Protein AF-0000000071094185 (afdb_homodimer)

Solvent-accessible surface area (backbone atoms only — not comparable to full-atom values): 12741 Å² total; per-residue (Å²): 56,18,54,35,29,28,34,32,17,75,49,90,51,83,84,45,89,63,63,48,63,40,27,47,49,51,25,74,63,32,88,59,51,42,76,52,66,38,70,88,39,44,29,43,47,70,46,61,69,68,70,73,67,77,77,87,51,77,60,54,39,33,18,43,32,32,36,32,37,37,65,66,84,86,43,74,74,35,73,67,63,43,55,59,54,86,69,85,69,70,72,55,75,72,70,59,52,76,52,50,75,38,80,45,52,39,43,84,36,77,38,121,56,18,53,36,29,29,34,34,18,76,50,90,51,82,85,46,89,64,64,47,65,39,26,46,49,49,26,74,62,31,88,59,51,44,76,50,66,38,69,87,39,45,28,44,48,70,46,61,69,68,68,76,68,77,77,86,51,77,60,55,40,33,18,42,32,30,35,30,38,38,64,65,84,88,44,74,72,35,72,68,61,43,55,58,54,85,69,82,69,71,71,56,76,72,70,60,52,76,52,51,76,39,79,44,52,39,43,83,36,78,38,118

Organism: Strongylocentrotus purpuratus (NCBI:txid7668)

Secondary structure (DSSP, 8-state):
-EEEEEEEESSS-TT-SS-EEEEETTEESSTT-EEEEEGGGTEEEEE-------SS--SSEEEEEEEEE---TT-TTSGGG-----S-----TTTTTTPPEEEEEEEEEE--/-EEEEEEEESSS-TT-SS-EEEEETTEESSTT-EEEEEGGGTEEEEE-------SS---SEEEEEEEEE---TT-TTSGGG-----S-----TTTTTT--EEEEEEEEEE--

Radius of gyration: 18.07 Å; Cα contacts (8 Å, |Δi|>4): 486; chains: 2; bounding box: 27×54×44 Å

InterPro domains:
  IPR001507 Zona pellucida domain [PS51034] (1-87)
  IPR042235 Zona pellucida, ZP-C domain [G3DSA:2.60.40.4100] (1-112)
  IPR055355 ZP-C domain [PF00100] (2-81)

Structure (mmCIF, N/CA/C/O backbone):
data_AF-0000000071094185-model_v1
#
loop_
_entity.id
_entity.type
_entity.pdbx_description
1 polymer 'ZP domain-containing protein'
#
loop_
_atom_site.group_PDB
_atom_site.id
_atom_site.type_symbol
_atom_site.label_atom_id
_atom_site.label_alt_id
_atom_site.label_comp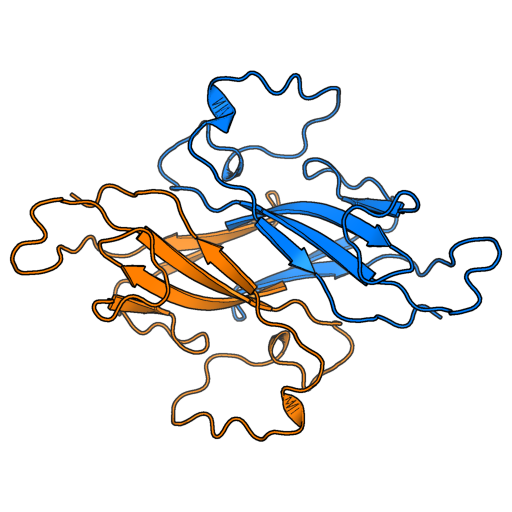_id
_atom_site.label_asym_id
_atom_site.label_entity_id
_atom_site.label_seq_id
_atom_site.pdbx_PDB_ins_code
_atom_site.Cartn_x
_atom_site.Cartn_y
_atom_site.Cartn_z
_atom_site.occupancy
_atom_site.B_iso_or_equiv
_atom_site.auth_seq_id
_atom_site.auth_comp_id
_atom_site.auth_asym_id
_atom_site.auth_atom_id
_atom_site.pdbx_PDB_model_num
ATOM 1 N N . MET A 1 1 ? 1.735 -2.488 -6.375 1 90.56 1 MET A N 1
ATOM 2 C CA . MET A 1 1 ? 0.888 -1.536 -5.66 1 90.56 1 MET A CA 1
ATOM 3 C C . MET A 1 1 ? 1.597 -0.196 -5.496 1 90.56 1 MET A C 1
ATOM 5 O O . MET A 1 1 ? 2.803 -0.153 -5.254 1 90.56 1 MET A O 1
ATOM 9 N N . SER A 1 2 ? 0.823 0.875 -5.664 1 91.69 2 SER A N 1
ATOM 10 C CA . SER A 1 2 ? 1.435 2.197 -5.578 1 91.69 2 SER A CA 1
ATOM 11 C C . SER A 1 2 ? 0.559 3.16 -4.785 1 91.69 2 SER A C 1
ATOM 13 O O . SER A 1 2 ? -0.67 3.084 -4.844 1 91.69 2 SER A O 1
ATOM 15 N N . ILE A 1 3 ? 1.256 3.988 -4.043 1 93.12 3 ILE A N 1
ATOM 16 C CA . ILE A 1 3 ? 0.57 5.082 -3.363 1 93.12 3 ILE A CA 1
ATOM 17 C C . ILE A 1 3 ? 0.381 6.25 -4.328 1 93.12 3 ILE A C 1
ATOM 19 O O . ILE A 1 3 ? 1.322 6.656 -5.012 1 93.12 3 ILE A O 1
ATOM 23 N N . ASP A 1 4 ? -0.821 6.738 -4.453 1 91.94 4 ASP A N 1
ATOM 24 C CA . ASP A 1 4 ? -1.11 7.809 -5.402 1 91.94 4 ASP A CA 1
ATOM 25 C C . ASP A 1 4 ? -1.188 9.164 -4.699 1 91.94 4 ASP A C 1
ATOM 27 O O . ASP A 1 4 ? -0.486 10.102 -5.074 1 91.94 4 ASP A O 1
ATOM 31 N N . SER A 1 5 ? -2.057 9.219 -3.738 1 93.75 5 SER A N 1
ATOM 32 C CA . SER A 1 5 ? -2.264 10.445 -2.973 1 93.75 5 SER A CA 1
ATOM 33 C C . SER A 1 5 ? -2.475 10.141 -1.493 1 93.75 5 SER A C 1
ATOM 35 O O . SER A 1 5 ? -3.08 9.125 -1.141 1 93.75 5 SER A O 1
ATOM 37 N N . CYS A 1 6 ? -2.008 10.977 -0.65 1 95.75 6 CYS A N 1
ATOM 38 C CA . CYS A 1 6 ? -2.211 10.891 0.792 1 95.75 6 CYS A CA 1
ATOM 39 C C . CYS A 1 6 ? -2.631 12.242 1.364 1 95.75 6 CYS A C 1
ATOM 41 O O . CYS A 1 6 ? -2.131 13.281 0.938 1 95.75 6 CYS A O 1
ATOM 43 N N . TRP A 1 7 ? -3.551 12.195 2.377 1 96.06 7 TRP A N 1
ATOM 44 C CA . TRP A 1 7 ? -4.016 13.43 3.008 1 96.06 7 TRP A CA 1
ATOM 45 C C . TRP A 1 7 ? -4.371 13.188 4.469 1 96.06 7 TRP A C 1
ATOM 47 O O . TRP A 1 7 ? -4.527 12.039 4.898 1 96.06 7 TRP A O 1
ATOM 57 N N . ALA A 1 8 ? -4.398 14.266 5.211 1 94 8 ALA A N 1
ATOM 58 C CA . ALA A 1 8 ? -4.711 14.219 6.637 1 94 8 ALA A CA 1
ATOM 59 C C . ALA A 1 8 ? -6.07 14.852 6.922 1 94 8 ALA A C 1
ATOM 61 O O . ALA A 1 8 ? -6.445 15.844 6.297 1 94 8 ALA A O 1
ATOM 62 N N . THR A 1 9 ? -6.793 14.273 7.82 1 93.31 9 THR A N 1
ATOM 63 C CA . THR A 1 9 ? -8.047 14.836 8.305 1 93.31 9 THR A CA 1
ATOM 64 C C . THR A 1 9 ? -8.086 14.852 9.828 1 93.31 9 THR A C 1
ATOM 66 O O . THR A 1 9 ? -7.414 14.047 10.477 1 93.31 9 THR A O 1
ATOM 69 N N . PRO A 1 10 ? -8.852 15.781 10.398 1 90.62 10 PRO A N 1
ATOM 70 C CA . PRO A 1 10 ? -8.961 15.812 11.859 1 90.62 10 PRO A CA 1
ATOM 71 C C . PRO A 1 10 ? -9.852 14.695 12.406 1 90.62 10 PRO A C 1
ATOM 73 O O . PRO A 1 10 ? -9.781 14.375 13.594 1 90.62 10 PRO A O 1
ATOM 76 N N . GLU A 1 11 ? -10.68 14.133 11.516 1 88.62 11 GLU A N 1
ATOM 77 C CA . GLU A 1 11 ? -11.57 13.047 11.914 1 88.62 11 GLU A CA 1
ATOM 78 C C . GLU A 1 11 ? -11.336 11.797 11.07 1 88.62 11 GLU A C 1
ATOM 80 O O . GLU A 1 11 ? -10.586 11.836 10.094 1 88.62 11 GLU A O 1
ATOM 85 N N . ALA A 1 12 ? -11.969 10.68 11.445 1 89.75 12 ALA A N 1
ATOM 86 C CA . ALA A 1 12 ? -11.711 9.375 10.852 1 89.75 12 ALA A CA 1
ATOM 87 C C . ALA A 1 12 ? -12.234 9.312 9.414 1 89.75 12 ALA A C 1
ATOM 89 O O . ALA A 1 12 ? -11.812 8.461 8.633 1 89.75 12 ALA A O 1
ATOM 90 N N . GLU A 1 13 ? -13.055 10.32 9.039 1 92.44 13 GLU A N 1
ATOM 91 C CA . GLU A 1 13 ? -13.656 10.305 7.707 1 92.44 13 GLU A CA 1
ATOM 92 C C . GLU A 1 13 ? -12.664 10.797 6.656 1 92.44 13 GLU A C 1
ATOM 94 O O . GLU A 1 13 ? -12.234 11.953 6.691 1 92.44 13 GLU A O 1
ATOM 99 N N . SER A 1 14 ? -12.375 9.938 5.688 1 93.25 14 SER A N 1
ATOM 100 C CA . SER A 1 14 ? -11.398 10.273 4.66 1 93.25 14 SER A CA 1
ATOM 101 C C . SER A 1 14 ? -11.945 11.328 3.701 1 93.25 14 SER A C 1
ATOM 103 O O . SER A 1 14 ? -11.172 12.008 3.023 1 93.25 14 SER A O 1
ATOM 105 N N . ASN A 1 15 ? -13.312 11.406 3.525 1 91.88 15 ASN A N 1
ATOM 106 C CA . ASN A 1 15 ? -13.914 12.367 2.6 1 91.88 15 ASN A CA 1
ATOM 107 C C . ASN A 1 15 ? -14.375 13.625 3.32 1 91.88 15 ASN A C 1
ATOM 109 O O . ASN A 1 15 ? -15.312 14.297 2.877 1 91.88 15 ASN A O 1
ATOM 113 N N . ALA A 1 16 ? -13.789 13.867 4.461 1 89.25 16 ALA A N 1
ATOM 114 C CA . ALA A 1 16 ? -14.117 15.07 5.223 1 89.25 16 ALA A CA 1
ATOM 115 C C . ALA A 1 16 ? -13.797 16.328 4.426 1 89.25 16 ALA A C 1
ATOM 117 O O . ALA A 1 16 ? -12.867 16.344 3.615 1 89.25 16 ALA A O 1
ATOM 118 N N . ALA A 1 17 ? -14.508 17.344 4.68 1 88.06 17 ALA A N 1
ATOM 119 C CA . ALA A 1 17 ? -14.32 18.609 3.98 1 88.06 17 ALA A CA 1
ATOM 120 C C . ALA A 1 17 ? -12.984 19.25 4.344 1 88.06 17 ALA A C 1
ATOM 122 O O . ALA A 1 17 ? -12.312 19.828 3.488 1 88.06 17 ALA A O 1
ATOM 123 N N . VAL A 1 18 ? -12.633 19.188 5.598 1 89.5 18 VAL A N 1
ATOM 124 C CA . VAL A 1 18 ? -11.359 19.719 6.066 1 89.5 18 VAL A CA 1
ATOM 125 C C . VAL A 1 18 ? -10.266 18.672 5.934 1 89.5 18 VAL A C 1
ATOM 127 O O . VAL A 1 18 ? -10.352 17.594 6.539 1 89.5 18 VAL A O 1
ATOM 130 N N . ARG A 1 19 ? -9.258 18.922 5.121 1 92.19 19 ARG A N 1
ATOM 131 C CA . ARG A 1 19 ? -8.141 18 4.957 1 92.19 19 ARG A CA 1
ATOM 132 C C . ARG A 1 19 ? -6.871 18.75 4.543 1 92.19 19 ARG A C 1
ATOM 134 O O . ARG A 1 19 ? -6.938 19.906 4.105 1 92.19 19 ARG A O 1
ATOM 141 N N . TYR A 1 20 ? -5.789 18.203 4.723 1 93.81 20 TYR A N 1
ATOM 142 C CA . TYR A 1 20 ? -4.469 18.703 4.348 1 93.81 20 TYR A CA 1
ATOM 143 C C . TYR A 1 20 ? -3.734 17.703 3.475 1 93.81 20 TYR A C 1
ATOM 145 O O . TYR A 1 20 ? -3.434 16.594 3.916 1 93.81 20 TYR A O 1
ATOM 153 N N . ASP A 1 21 ? -3.473 18.047 2.227 1 95.06 21 ASP A N 1
ATOM 154 C CA . ASP A 1 21 ? -2.83 17.141 1.28 1 95.06 21 ASP A CA 1
ATOM 155 C C . ASP A 1 21 ? -1.333 17.031 1.555 1 95.06 21 ASP A C 1
ATOM 157 O O . ASP A 1 21 ? -0.641 18.047 1.669 1 95.06 21 ASP A O 1
ATOM 161 N N . LEU A 1 22 ? -0.894 15.867 1.652 1 95.75 22 LEU A N 1
ATOM 162 C CA . LEU A 1 22 ? 0.527 15.594 1.838 1 95.75 22 LEU A CA 1
ATOM 163 C C . LEU A 1 22 ? 1.176 15.172 0.522 1 95.75 22 LEU A C 1
ATOM 165 O O . LEU A 1 22 ? 2.217 15.711 0.141 1 95.75 22 LEU A O 1
ATOM 169 N N . ILE A 1 23 ? 0.562 14.18 -0.142 1 94.75 23 ILE A N 1
ATOM 170 C CA . ILE A 1 23 ? 0.933 13.703 -1.47 1 94.75 23 ILE A CA 1
ATOM 171 C C . ILE A 1 23 ? -0.279 13.766 -2.398 1 94.75 23 ILE A C 1
ATOM 173 O O . ILE A 1 23 ? -1.373 13.336 -2.029 1 94.75 23 ILE A O 1
ATOM 177 N N . LYS A 1 24 ? -0.147 14.391 -3.527 1 93.5 24 LYS A N 1
ATOM 178 C CA . LYS A 1 24 ? -1.207 14.469 -4.527 1 93.5 24 LYS A CA 1
ATOM 179 C C . LYS A 1 24 ? -0.72 13.969 -5.887 1 93.5 24 LYS A C 1
ATOM 181 O O . LYS A 1 24 ? 0.243 14.508 -6.441 1 93.5 24 LYS A O 1
ATOM 186 N N . ASN A 1 25 ? -1.411 12.977 -6.406 1 90.06 25 ASN A N 1
ATOM 187 C CA . ASN A 1 25 ? -1.032 12.422 -7.703 1 90.06 25 ASN A CA 1
ATOM 188 C C . ASN A 1 25 ? 0.458 12.094 -7.758 1 90.06 25 ASN A C 1
ATOM 190 O O . ASN A 1 25 ? 1.137 12.438 -8.727 1 90.06 25 ASN A O 1
ATOM 194 N N . ARG A 1 26 ? 0.973 11.594 -6.656 1 90.38 26 ARG A N 1
ATOM 195 C CA . ARG A 1 26 ? 2.348 11.125 -6.512 1 90.38 26 ARG A CA 1
ATOM 196 C C . ARG A 1 26 ? 3.318 12.297 -6.422 1 90.38 26 ARG A C 1
ATOM 198 O O . ARG A 1 26 ? 4.535 12.102 -6.457 1 90.38 26 ARG A O 1
ATOM 205 N N . CYS A 1 27 ? 2.709 13.422 -6.316 1 91.56 27 CYS A N 1
ATOM 206 C CA . CYS A 1 27 ? 3.531 14.602 -6.094 1 91.56 27 CYS A CA 1
ATOM 207 C C . CYS A 1 27 ? 3.506 15.016 -4.629 1 91.56 27 CYS A C 1
ATOM 209 O O . CYS A 1 27 ? 2.455 14.977 -3.986 1 91.56 27 CYS A O 1
ATOM 211 N N . LYS A 1 28 ? 4.75 15.445 -4.129 1 93.62 28 LYS A N 1
ATOM 212 C CA . LYS A 1 28 ? 4.746 16.016 -2.783 1 93.62 28 LYS A CA 1
ATOM 213 C C . LYS A 1 28 ? 3.977 17.328 -2.746 1 93.62 28 LYS A C 1
ATOM 215 O O . LYS A 1 28 ? 4.402 18.328 -3.342 1 93.62 28 LYS A O 1
ATOM 220 N N . ASP A 1 29 ? 2.893 17.297 -2.193 1 94.19 29 ASP A N 1
ATOM 221 C CA . ASP A 1 29 ? 2.125 18.531 -2.051 1 94.19 29 ASP A CA 1
ATOM 222 C C . ASP A 1 29 ? 2.646 19.375 -0.887 1 94.19 29 ASP A C 1
ATOM 224 O O . ASP A 1 29 ? 2.631 20.594 -0.946 1 94.19 29 ASP A O 1
ATOM 228 N N . ASP A 1 30 ? 3.006 18.734 0.199 1 93.94 30 ASP A N 1
ATOM 229 C CA . ASP A 1 30 ? 3.705 19.359 1.323 1 93.94 30 ASP A CA 1
ATOM 230 C C . ASP A 1 30 ? 5.219 19.219 1.167 1 93.94 30 ASP A C 1
ATOM 232 O O . ASP A 1 30 ? 5.742 18.125 1.04 1 93.94 30 ASP A O 1
ATOM 236 N N . SER A 1 31 ? 5.98 20.297 1.269 1 94.38 31 SER A N 1
ATOM 237 C CA . SER A 1 31 ? 7.414 20.344 1.013 1 94.38 31 SER A CA 1
ATOM 238 C C . SER A 1 31 ? 8.195 19.609 2.096 1 94.38 31 SER A C 1
ATOM 240 O O . SER A 1 31 ? 9.367 19.281 1.915 1 94.38 31 SER A O 1
ATOM 242 N N . THR A 1 32 ? 7.633 19.312 3.17 1 95.38 32 THR A N 1
ATOM 243 C CA . THR A 1 32 ? 8.336 18.672 4.273 1 95.38 32 THR A CA 1
ATOM 244 C C . THR A 1 32 ? 8.289 17.156 4.129 1 95.38 32 THR A C 1
ATOM 246 O O . THR A 1 32 ? 8.969 16.438 4.863 1 95.38 32 THR A O 1
ATOM 249 N N . VAL A 1 33 ? 7.52 16.75 3.137 1 94.62 33 VAL A N 1
ATOM 250 C CA . VAL A 1 33 ? 7.367 15.305 2.957 1 94.62 33 VAL A CA 1
ATOM 251 C C . VAL A 1 33 ? 8.688 14.695 2.494 1 94.62 33 VAL A C 1
ATOM 253 O O . VAL A 1 33 ? 9.328 15.211 1.571 1 94.62 33 VAL A O 1
ATOM 256 N N . ARG A 1 34 ? 9.039 13.625 3.172 1 94.38 34 ARG A N 1
ATOM 257 C CA . ARG A 1 34 ? 10.18 12.797 2.783 1 94.38 34 ARG A CA 1
ATOM 258 C C . ARG A 1 34 ? 9.766 11.336 2.637 1 94.38 34 ARG A C 1
ATOM 260 O O . ARG A 1 34 ? 9.266 10.727 3.584 1 94.38 34 ARG A O 1
ATOM 267 N N . LEU A 1 35 ? 9.977 10.836 1.42 1 92.12 35 LEU A N 1
ATOM 268 C CA . LEU A 1 35 ? 9.555 9.477 1.106 1 92.12 35 LEU A CA 1
ATOM 269 C C . LEU A 1 35 ? 10.656 8.477 1.455 1 92.12 35 LEU A C 1
ATOM 271 O O . LEU A 1 35 ? 11.844 8.812 1.413 1 92.12 35 LEU A O 1
ATOM 275 N N . PHE A 1 36 ? 10.32 7.273 1.772 1 90.25 36 PHE A N 1
ATOM 276 C CA . PHE A 1 36 ? 11.273 6.188 1.982 1 90.25 36 PHE A CA 1
ATOM 277 C C . PHE A 1 36 ? 10.648 4.844 1.641 1 90.25 36 PHE A C 1
ATOM 279 O O . PHE A 1 36 ? 9.43 4.73 1.521 1 90.25 36 PHE A O 1
ATOM 286 N N . SER A 1 37 ? 11.445 3.902 1.333 1 87.94 37 SER A N 1
ATOM 287 C CA . SER A 1 37 ? 11.008 2.535 1.064 1 87.94 37 SER A CA 1
ATOM 288 C C . SER A 1 37 ? 11.922 1.52 1.742 1 87.94 37 SER A C 1
ATOM 290 O O . SER A 1 37 ? 13.094 1.803 1.995 1 87.94 37 SER A O 1
ATOM 292 N N . ASP A 1 38 ? 11.359 0.482 2.199 1 86.31 38 ASP A N 1
ATOM 293 C CA . ASP A 1 38 ? 12.062 -0.664 2.775 1 86.31 38 ASP A CA 1
ATOM 294 C C . ASP A 1 38 ? 11.562 -1.973 2.168 1 86.31 38 ASP A C 1
ATOM 296 O O . ASP A 1 38 ? 10.539 -2.51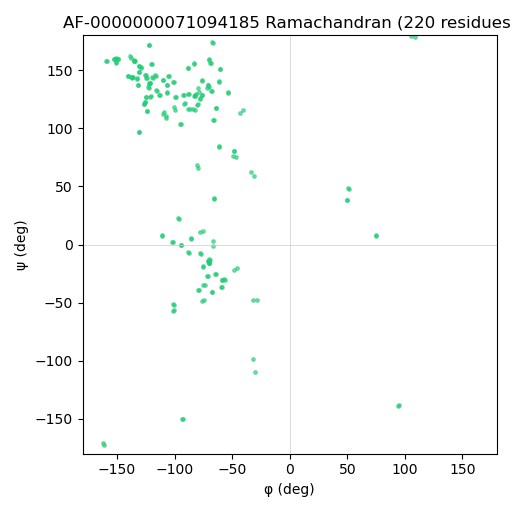 2.592 1 86.31 38 ASP A O 1
ATOM 300 N N . LEU A 1 39 ? 12.336 -2.475 1.132 1 78.38 39 LEU A N 1
ATOM 301 C CA . LEU A 1 39 ? 11.938 -3.68 0.414 1 78.38 39 LEU A CA 1
ATOM 302 C C . LEU A 1 39 ? 11.836 -4.871 1.363 1 78.38 39 LEU A C 1
ATOM 304 O O . LEU A 1 39 ? 10.961 -5.723 1.204 1 78.38 39 LEU A O 1
ATOM 308 N N . GLY A 1 40 ? 12.703 -4.945 2.326 1 76.94 40 GLY A N 1
ATOM 309 C CA . GLY A 1 40 ? 12.719 -6.055 3.262 1 76.94 40 GLY A CA 1
ATOM 310 C C . GLY A 1 40 ? 11.414 -6.215 4.02 1 76.94 40 GLY A C 1
ATOM 311 O O . GLY A 1 40 ? 10.984 -7.336 4.301 1 76.94 40 GLY A O 1
ATOM 312 N N . HIS A 1 41 ? 10.758 -5.141 4.238 1 79.25 41 HIS A N 1
ATOM 313 C CA . HIS A 1 41 ? 9.516 -5.168 5 1 79.25 41 HIS A CA 1
ATOM 314 C C . HIS A 1 41 ? 8.32 -4.859 4.109 1 79.25 41 HIS A C 1
ATOM 316 O O . HIS A 1 41 ? 7.199 -4.699 4.602 1 79.25 41 HIS A O 1
ATOM 322 N N . LEU A 1 42 ? 8.578 -4.777 2.84 1 85.5 42 LEU A N 1
ATOM 323 C CA . LEU A 1 42 ? 7.539 -4.441 1.872 1 85.5 42 LEU A CA 1
ATOM 324 C C . LEU A 1 42 ? 6.793 -3.178 2.293 1 85.5 42 LEU A C 1
ATOM 326 O O . LEU A 1 42 ? 5.562 -3.168 2.352 1 85.5 42 LEU A O 1
ATOM 330 N N . LYS A 1 43 ? 7.594 -2.182 2.645 1 88.31 43 LYS A N 1
ATOM 331 C CA . LYS A 1 43 ? 7.008 -0.977 3.225 1 88.31 43 LYS A CA 1
ATOM 332 C C . LYS A 1 43 ? 7.363 0.259 2.402 1 88.31 43 LYS A C 1
ATOM 334 O O . LYS A 1 43 ? 8.484 0.378 1.904 1 88.31 43 LYS A O 1
ATOM 339 N N . GLN A 1 44 ? 6.426 1.027 2.277 1 89.31 44 GLN A N 1
ATOM 340 C CA . GLN A 1 44 ? 6.605 2.396 1.808 1 89.31 44 GLN A CA 1
ATOM 341 C C . GLN A 1 44 ? 5.996 3.398 2.781 1 89.31 44 GLN A C 1
ATOM 343 O O . GLN A 1 44 ? 4.961 3.125 3.395 1 89.31 44 GLN A O 1
ATOM 348 N N . GLY A 1 45 ? 6.684 4.527 2.846 1 88.75 45 GLY A N 1
ATOM 349 C CA . GLY A 1 45 ? 6.164 5.52 3.771 1 88.75 45 GLY A CA 1
ATOM 350 C C . GLY A 1 45 ? 6.695 6.914 3.512 1 88.75 45 GLY A C 1
ATOM 351 O O . GLY A 1 45 ? 7.281 7.176 2.459 1 88.75 45 GLY A O 1
ATOM 352 N N . PHE A 1 46 ? 6.328 7.719 4.508 1 91.31 46 PHE A N 1
ATOM 353 C CA . PHE A 1 46 ? 6.758 9.109 4.406 1 91.31 46 PHE A CA 1
ATOM 354 C C . PHE A 1 46 ? 6.738 9.781 5.773 1 91.31 46 PHE A C 1
ATOM 356 O O . PHE A 1 46 ? 6.094 9.297 6.703 1 91.31 46 PHE A O 1
ATOM 363 N N . SER A 1 47 ? 7.469 10.781 5.855 1 91.75 47 SER A N 1
ATOM 364 C CA . SER A 1 47 ? 7.449 11.68 7.008 1 91.75 47 SER A CA 1
ATOM 365 C C . SER A 1 47 ? 7.078 13.094 6.594 1 91.75 47 SER A C 1
ATOM 367 O O . SER A 1 47 ? 7.137 13.438 5.41 1 91.75 47 SER A O 1
ATOM 369 N N . PHE A 1 48 ? 6.57 13.766 7.535 1 92.5 48 PHE A N 1
ATOM 370 C CA . PHE A 1 48 ? 6.23 15.164 7.305 1 92.5 48 PHE A CA 1
ATOM 371 C C . PHE A 1 48 ? 6.324 15.969 8.602 1 92.5 48 PHE A C 1
ATOM 373 O O . PHE A 1 48 ? 6.422 15.391 9.688 1 92.5 48 PHE A O 1
ATOM 380 N N . GLU A 1 49 ? 6.43 17.219 8.398 1 91.69 49 GLU A N 1
ATOM 381 C CA . GLU A 1 49 ? 6.438 18.078 9.586 1 91.69 49 GLU A CA 1
ATOM 382 C C . GLU A 1 49 ? 5.059 18.125 10.242 1 91.69 49 GLU A C 1
ATOM 384 O O . GLU A 1 49 ? 4.043 18.203 9.547 1 91.69 49 GLU A O 1
ATOM 389 N N . ALA A 1 50 ? 5.16 18.047 11.531 1 86.56 50 ALA A N 1
ATOM 390 C CA . ALA A 1 50 ? 3.906 18.078 12.289 1 86.56 50 ALA A CA 1
ATOM 391 C C . ALA A 1 50 ? 3.16 19.391 12.055 1 86.56 50 ALA A C 1
ATOM 393 O O . ALA A 1 50 ? 3.779 20.438 11.906 1 86.56 50 ALA A O 1
ATOM 394 N N . PHE A 1 51 ? 1.865 19.219 11.961 1 82.75 51 PHE A N 1
ATOM 395 C CA . PHE A 1 51 ? 1.017 20.406 11.82 1 82.75 51 PHE A CA 1
ATOM 396 C C . PHE A 1 51 ? -0.244 20.266 12.664 1 82.75 51 PHE A C 1
ATOM 398 O O . PHE A 1 51 ? -0.529 19.188 13.195 1 82.75 51 PHE A O 1
ATOM 405 N N . THR A 1 52 ? -0.899 21.375 12.922 1 81.75 52 THR A N 1
ATOM 406 C CA . THR A 1 52 ? -2.178 21.375 13.617 1 81.75 52 THR A CA 1
ATOM 407 C C . THR A 1 52 ? -3.252 22.062 12.781 1 81.75 52 THR A C 1
ATOM 409 O O . THR A 1 52 ? -2.965 23.031 12.07 1 81.75 52 THR A O 1
ATOM 412 N N . PHE A 1 53 ? -4.422 21.375 12.766 1 85.06 53 PHE A N 1
ATOM 413 C CA . PHE A 1 53 ? -5.539 22.031 12.102 1 85.06 53 PHE A CA 1
ATOM 414 C C . PHE A 1 53 ? -6.043 23.203 12.93 1 85.06 53 PHE A C 1
ATOM 416 O O . PHE A 1 53 ? -6.152 23.109 14.156 1 85.06 53 PHE A O 1
ATOM 423 N N . PRO A 1 54 ? -6.227 24.203 12.18 1 77.81 54 PRO A N 1
ATOM 424 C CA . PRO A 1 54 ? -6.715 25.375 12.922 1 77.81 54 PRO A CA 1
ATOM 425 C C . PRO A 1 54 ? -8.148 25.203 13.414 1 77.81 54 PRO A C 1
ATOM 427 O O . PRO A 1 54 ? -8.891 24.375 12.891 1 77.81 54 PRO A O 1
ATOM 430 N N . GLY A 1 55 ? -8.469 26.047 14.484 1 72.62 55 GLY A N 1
ATOM 431 C CA . GLY A 1 55 ? -9.844 26.125 14.953 1 72.62 55 GLY A CA 1
ATOM 432 C C . GLY A 1 55 ? -10.133 25.203 16.125 1 72.62 55 GLY A C 1
ATOM 433 O O . GLY A 1 55 ? -9.289 25.047 17.016 1 72.62 55 GLY A O 1
ATOM 434 N N . ASP A 1 56 ? -11.352 24.625 15.922 1 65.5 56 ASP A N 1
ATOM 435 C CA . ASP A 1 56 ? -11.898 23.906 17.078 1 65.5 56 ASP A CA 1
ATOM 436 C C . ASP A 1 56 ? -11.383 22.469 17.125 1 65.5 56 ASP A C 1
ATOM 438 O O . ASP A 1 56 ? -11.938 21.625 17.828 1 65.5 56 ASP A O 1
ATOM 442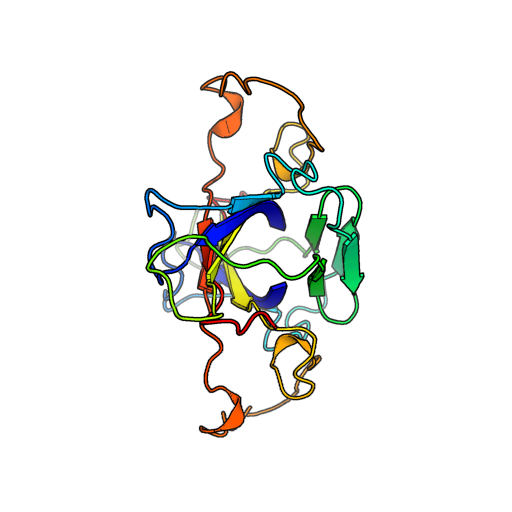 N N . TYR A 1 57 ? -10.477 22.281 16.156 1 67.5 57 TYR A N 1
ATOM 443 C CA . TYR A 1 57 ? -9.992 20.906 16.266 1 67.5 57 TYR A CA 1
ATOM 444 C C . TYR A 1 57 ? -8.945 20.797 17.359 1 67.5 57 TYR A C 1
ATOM 446 O O . TYR A 1 57 ? -7.859 21.359 17.25 1 67.5 57 TYR A O 1
ATOM 454 N N . GLY A 1 58 ? -9.32 20.953 18.578 1 59.19 58 GLY A N 1
ATOM 455 C CA . GLY A 1 58 ? -8.516 20.969 19.781 1 59.19 58 GLY A CA 1
ATOM 456 C C . GLY A 1 58 ? -7.539 19.812 19.875 1 59.19 58 GLY A C 1
ATOM 457 O O . GLY A 1 58 ? -6.625 19.828 20.703 1 59.19 58 GLY A O 1
ATOM 458 N N . GLN A 1 59 ? -7.883 18.781 19.141 1 61.75 59 GLN A N 1
ATOM 459 C CA . GLN A 1 59 ? -7.039 17.609 19.391 1 61.75 59 GLN A CA 1
ATOM 460 C C . GLN A 1 59 ? -5.844 17.594 18.438 1 61.75 59 GLN A C 1
ATOM 462 O O . GLN A 1 59 ? -5.984 17.859 17.25 1 61.75 59 GLN A O 1
ATOM 467 N N . LYS A 1 60 ? -4.727 17.594 19 1 78 60 LYS A N 1
ATOM 468 C CA . LYS A 1 60 ? -3.439 17.453 18.328 1 78 60 LYS A CA 1
ATOM 469 C C . LYS A 1 60 ? -3.295 16.078 17.703 1 78 60 LYS A C 1
ATOM 471 O O . LYS A 1 60 ? -2.336 15.352 17.984 1 78 60 LYS A O 1
ATOM 476 N N . SER A 1 61 ? -4.445 15.57 17.078 1 85.94 61 SER A N 1
ATOM 477 C CA . SER A 1 61 ? -4.355 14.281 16.391 1 85.94 61 SER A CA 1
ATOM 478 C C . SER A 1 61 ? -4.945 14.352 14.992 1 85.94 61 SER A C 1
ATOM 480 O O . SER A 1 61 ? -5.809 15.188 14.719 1 85.94 61 SER A O 1
ATOM 482 N N . VAL A 1 62 ? -4.449 13.617 14.117 1 89.5 62 VAL A N 1
ATOM 483 C CA . VAL A 1 62 ? -4.914 13.594 12.734 1 89.5 62 VAL A CA 1
ATOM 484 C C . VAL A 1 62 ? -5.051 12.148 12.258 1 89.5 62 VAL A C 1
ATOM 486 O O . VAL A 1 62 ? -4.527 11.227 12.898 1 89.5 62 VAL A O 1
ATOM 489 N N . TYR A 1 63 ? -5.844 12.016 11.273 1 90.81 63 TYR A N 1
ATOM 490 C CA . TYR A 1 63 ? -5.906 10.773 10.508 1 90.81 63 TYR A CA 1
ATOM 491 C C . TYR A 1 63 ? -5.254 10.938 9.141 1 90.81 63 TYR A C 1
ATOM 493 O O . TYR A 1 63 ? -5.453 11.953 8.469 1 90.81 63 TYR A O 1
ATOM 501 N N . ILE A 1 64 ? -4.492 9.906 8.789 1 93.5 64 ILE A N 1
ATOM 502 C CA . ILE A 1 64 ? -3.869 9.93 7.469 1 93.5 64 ILE A CA 1
ATOM 503 C C . ILE A 1 64 ? -4.578 8.938 6.551 1 93.5 64 ILE A C 1
ATOM 505 O O . ILE A 1 64 ? -4.891 7.816 6.965 1 93.5 64 ILE A O 1
ATOM 509 N N . HIS A 1 65 ? -4.938 9.312 5.402 1 95.06 65 HIS A N 1
ATOM 510 C CA . HIS A 1 65 ? -5.559 8.492 4.371 1 95.06 65 HIS A CA 1
ATOM 511 C C . HIS A 1 65 ? -4.727 8.492 3.092 1 95.06 65 HIS A C 1
ATOM 513 O O . HIS A 1 65 ? -4.195 9.523 2.691 1 95.06 65 HIS A O 1
ATOM 519 N N . CYS A 1 66 ? -4.621 7.316 2.48 1 95.69 66 CYS A N 1
ATOM 520 C CA . CYS A 1 66 ? -3.914 7.227 1.209 1 95.69 66 CYS A CA 1
ATOM 521 C C . CYS A 1 66 ? -4.73 6.445 0.185 1 95.69 66 CYS A C 1
ATOM 523 O O . CYS A 1 66 ? -5.367 5.449 0.523 1 95.69 66 CYS A O 1
ATOM 525 N N . SER A 1 67 ? -4.742 6.949 -0.983 1 94.75 67 SER A N 1
ATOM 526 C CA . SER A 1 67 ? -5.277 6.219 -2.127 1 94.75 67 SER A CA 1
ATOM 527 C C . SER A 1 67 ? -4.203 5.352 -2.779 1 94.75 67 SER A C 1
ATOM 529 O O . SER A 1 67 ? -3.113 5.84 -3.092 1 94.75 67 SER A O 1
ATOM 531 N N . VAL A 1 68 ? -4.543 4.098 -2.969 1 93.81 68 VAL A N 1
ATOM 532 C CA . VAL A 1 68 ? -3.545 3.178 -3.5 1 93.81 68 VAL A CA 1
ATOM 533 C C . VAL A 1 68 ? -4.121 2.42 -4.695 1 93.81 68 VAL A C 1
ATOM 535 O O . VAL A 1 68 ? -5.34 2.254 -4.801 1 93.81 68 VAL A O 1
ATOM 538 N N . TYR A 1 69 ? -3.178 2.055 -5.559 1 90.44 69 TYR A N 1
ATOM 539 C CA . TYR A 1 69 ? -3.523 1.297 -6.754 1 90.44 69 TYR A CA 1
ATOM 540 C C . TYR A 1 69 ? -2.725 0.001 -6.828 1 90.44 69 TYR A C 1
ATOM 542 O O . TYR A 1 69 ? -1.57 -0.05 -6.395 1 90.44 69 TYR A O 1
ATOM 550 N N . MET A 1 70 ? -3.41 -0.978 -7.316 1 90.38 70 MET A N 1
ATOM 551 C CA . MET A 1 70 ? -2.711 -2.193 -7.719 1 90.38 70 MET A CA 1
ATOM 552 C C . MET A 1 70 ? -2.818 -2.408 -9.227 1 90.38 70 MET A C 1
ATOM 554 O O . MET A 1 70 ? -3.893 -2.246 -9.805 1 90.38 70 MET A O 1
ATOM 558 N N . CYS A 1 71 ? -1.683 -2.691 -9.812 1 87.88 71 CYS A N 1
ATOM 559 C CA . CYS A 1 71 ? -1.644 -2.807 -11.266 1 87.88 71 CYS A CA 1
ATOM 560 C C . CYS A 1 71 ? -0.854 -4.039 -11.688 1 87.88 71 CYS A C 1
ATOM 562 O O . CYS A 1 71 ? -0.061 -4.574 -10.914 1 87.88 71 CYS A O 1
ATOM 564 N N . VAL A 1 72 ? -1.194 -4.414 -12.906 1 84.69 72 VAL A N 1
ATOM 565 C CA . VAL A 1 72 ? -0.336 -5.406 -13.547 1 84.69 72 VAL A CA 1
ATOM 566 C C . VAL A 1 72 ? 0.892 -4.719 -14.141 1 84.69 72 VAL A C 1
ATOM 568 O O . VAL A 1 72 ? 0.765 -3.76 -14.906 1 84.69 72 VAL A O 1
ATOM 571 N N . ALA A 1 73 ? 2.018 -5.203 -13.844 1 81.94 73 ALA A N 1
ATOM 572 C CA . ALA A 1 73 ? 3.279 -4.551 -14.188 1 81.94 73 ALA A CA 1
ATOM 573 C C . ALA A 1 73 ? 3.463 -4.492 -15.703 1 81.94 73 ALA A C 1
ATOM 575 O O . ALA A 1 73 ? 4.188 -3.633 -16.219 1 81.94 73 ALA A O 1
ATOM 576 N N . SER A 1 74 ? 2.873 -5.352 -16.422 1 80.19 74 SER A N 1
ATOM 577 C CA . SER A 1 74 ? 3.092 -5.438 -17.859 1 80.19 74 SER A CA 1
ATOM 578 C C . SER A 1 74 ? 2.33 -4.344 -18.594 1 80.19 74 SER A C 1
ATOM 580 O O . SER A 1 74 ? 2.553 -4.125 -19.797 1 80.19 74 SER A O 1
ATOM 582 N N . ASN A 1 75 ? 1.506 -3.607 -17.953 1 82.69 75 ASN A N 1
ATOM 583 C CA . ASN A 1 75 ? 0.761 -2.518 -18.578 1 82.69 75 ASN A CA 1
ATOM 584 C C . ASN A 1 75 ? 1.471 -1.179 -18.406 1 82.69 75 ASN A C 1
ATOM 586 O O . ASN A 1 75 ? 1.399 -0.574 -17.328 1 82.69 75 ASN A O 1
ATOM 590 N N . PRO A 1 76 ? 2.133 -0.641 -19.422 1 82.44 76 PRO A N 1
ATOM 591 C CA . PRO A 1 76 ? 2.914 0.59 -19.281 1 82.44 76 PRO A CA 1
ATOM 592 C C . PRO A 1 76 ? 2.039 1.825 -19.078 1 82.44 76 PRO A C 1
ATOM 594 O O . PRO A 1 76 ? 2.533 2.877 -18.672 1 82.44 76 PRO A O 1
ATOM 597 N N . GLU A 1 77 ? 0.818 1.686 -19.359 1 81.75 77 GLU A N 1
ATOM 598 C CA . GLU A 1 77 ? -0.074 2.838 -19.266 1 81.75 77 GLU A CA 1
ATOM 599 C C . GLU A 1 77 ? -0.778 2.887 -17.922 1 81.75 77 GLU A C 1
ATOM 601 O O . GLU A 1 77 ? -1.568 3.795 -17.656 1 81.75 77 GLU A O 1
ATOM 606 N N . SER A 1 78 ? -0.47 1.939 -17.156 1 83.5 78 SER A N 1
ATOM 607 C CA . SER A 1 78 ? -1.162 1.881 -15.875 1 83.5 78 SER A CA 1
ATOM 608 C C . SER A 1 78 ? -0.74 3.031 -14.969 1 83.5 78 SER A C 1
ATOM 610 O O . SER A 1 78 ? 0.326 3.619 -15.156 1 83.5 78 SER A O 1
ATOM 612 N N . ARG A 1 79 ? -1.568 3.389 -14.039 1 85.38 79 ARG A N 1
ATOM 613 C CA . ARG A 1 79 ? -1.263 4.43 -13.062 1 85.38 79 ARG A CA 1
ATOM 614 C C . ARG A 1 79 ? 0.016 4.102 -12.297 1 85.38 79 ARG A C 1
ATOM 616 O O . ARG A 1 79 ? 0.779 5.004 -11.938 1 85.38 79 ARG A O 1
ATOM 623 N N . CYS A 1 80 ? 0.301 2.85 -12.125 1 87.44 80 CYS A N 1
ATOM 624 C CA . CYS A 1 80 ? 1.463 2.414 -11.352 1 87.44 80 CYS A CA 1
ATOM 625 C C . CYS A 1 80 ? 2.756 2.713 -12.102 1 87.44 80 CYS A C 1
ATOM 627 O O . CYS A 1 80 ? 3.84 2.666 -11.523 1 87.44 80 CYS A O 1
ATOM 629 N N . GLN A 1 81 ? 2.566 3.014 -13.359 1 85.31 81 GLN A N 1
ATOM 630 C CA . GLN A 1 81 ? 3.75 3.277 -14.172 1 85.31 81 GLN A CA 1
ATOM 631 C C . GLN A 1 81 ? 3.953 4.777 -14.375 1 85.31 81 GLN A C 1
ATOM 633 O O . GLN A 1 81 ? 4.879 5.191 -15.078 1 85.31 81 GLN A O 1
ATOM 638 N N . GLN A 1 82 ? 3.111 5.516 -13.789 1 83.38 82 GLN A N 1
ATOM 639 C CA . GLN A 1 82 ? 3.199 6.965 -13.906 1 83.38 82 GLN A CA 1
ATOM 640 C C . GLN A 1 82 ? 3.752 7.59 -12.633 1 83.38 82 GLN A C 1
ATOM 642 O O . GLN A 1 82 ? 3.535 7.07 -11.531 1 83.38 82 GLN A O 1
ATOM 647 N N . GLY A 1 83 ? 4.516 8.656 -12.773 1 83.25 83 GLY A N 1
ATOM 648 C CA . GLY A 1 83 ? 5.008 9.398 -11.625 1 83.25 83 GLY A CA 1
ATOM 649 C C . GLY A 1 83 ? 4.117 10.57 -11.25 1 83.25 83 GLY A C 1
ATOM 650 O O . GLY A 1 83 ? 2.891 10.477 -11.32 1 83.25 83 GLY A O 1
ATOM 651 N N . CYS A 1 84 ? 4.852 11.508 -10.719 1 86.38 84 CYS A N 1
ATOM 652 C CA . CYS A 1 84 ? 4.176 12.742 -10.328 1 86.38 84 CYS A CA 1
ATOM 653 C C . CYS A 1 84 ? 3.596 13.453 -11.539 1 86.38 84 CYS A C 1
ATOM 655 O O . CYS A 1 84 ? 4.297 13.68 -12.531 1 86.38 84 CYS A O 1
ATOM 657 N N . ILE A 1 85 ? 2.332 13.594 -11.57 1 80.75 85 ILE A N 1
ATOM 658 C CA . ILE A 1 85 ? 1.653 14.32 -12.633 1 80.75 85 ILE A CA 1
ATOM 659 C C . ILE A 1 85 ? 1.138 15.656 -12.102 1 80.75 85 ILE A C 1
ATOM 661 O O . ILE A 1 85 ? 0.287 15.688 -11.203 1 80.75 85 ILE A O 1
ATOM 665 N N . HIS A 1 86 ? 1.881 16.641 -12.633 1 76.81 86 HIS A N 1
ATOM 666 C CA . HIS A 1 86 ? 1.472 17.984 -12.242 1 76.81 86 HIS A CA 1
ATOM 667 C C . HIS A 1 86 ? 0.253 18.453 -13.039 1 76.81 86 HIS A C 1
ATOM 669 O O . HIS A 1 86 ? 0.128 18.141 -14.227 1 76.81 86 HIS A O 1
ATOM 675 N N . GLY A 1 87 ? -0.724 18.953 -12.484 1 63 87 GLY A N 1
ATOM 676 C CA . GLY A 1 87 ? -1.818 19.594 -13.195 1 63 87 GLY A CA 1
ATOM 677 C C . GLY A 1 87 ? -3.102 18.797 -13.172 1 63 87 GLY A C 1
ATOM 678 O O . GLY A 1 87 ? -3.195 17.797 -12.461 1 63 87 GLY A O 1
ATOM 679 N N . ILE A 1 88 ? -4.191 19.422 -13.836 1 54.78 88 ILE A N 1
ATOM 680 C CA . ILE A 1 88 ? -5.527 18.844 -13.867 1 54.78 88 ILE A CA 1
ATOM 681 C C . ILE A 1 88 ? -5.492 17.5 -14.57 1 54.78 88 ILE A C 1
ATOM 683 O O . ILE A 1 88 ? -5.121 17.406 -15.742 1 54.78 88 ILE A O 1
ATOM 687 N N . VAL A 1 89 ? -5.184 16.594 -13.836 1 52.72 89 VAL A N 1
ATOM 688 C CA . VAL A 1 89 ? -5.285 15.266 -14.445 1 52.72 89 VAL A CA 1
ATOM 689 C C . VAL A 1 89 ? -6.641 15.109 -15.125 1 52.72 89 VAL A C 1
ATOM 691 O O . VAL A 1 89 ? -7.68 15.086 -14.461 1 52.72 89 VAL A O 1
ATOM 694 N N . ARG A 1 90 ? -6.816 15.711 -16.266 1 44.62 90 ARG A N 1
ATOM 695 C CA . ARG A 1 90 ? -8.047 15.344 -16.969 1 44.62 90 ARG A CA 1
ATOM 696 C C . ARG A 1 90 ? -8.211 13.828 -17.016 1 44.62 90 ARG A C 1
ATOM 698 O O . ARG A 1 90 ? -7.332 13.117 -17.5 1 44.62 90 ARG A O 1
ATOM 705 N N . ARG A 1 91 ? -8.695 13.32 -15.891 1 45.66 91 ARG A N 1
ATOM 706 C CA . ARG A 1 91 ? -8.992 11.891 -15.82 1 45.66 91 ARG A CA 1
ATOM 707 C C . ARG A 1 91 ? -9.422 11.359 -17.188 1 45.66 91 ARG A C 1
ATOM 709 O O . ARG A 1 91 ? -10.516 11.672 -17.656 1 45.66 91 ARG A O 1
ATOM 716 N N . SER A 1 92 ? -8.625 11.492 -18.094 1 40.88 92 SER A N 1
ATOM 717 C CA . SER A 1 92 ? -9.148 10.859 -19.297 1 40.88 92 SER A CA 1
ATOM 718 C C . SER A 1 92 ? -9.766 9.5 -18.984 1 40.88 92 SER A C 1
ATOM 720 O O . SER A 1 92 ? -9.219 8.734 -18.188 1 40.88 92 SER A O 1
ATOM 722 N N . SER A 1 93 ? -11.039 9.336 -19.125 1 42.19 93 SER A N 1
ATOM 723 C CA . SER A 1 93 ? -11.953 8.211 -18.984 1 42.19 93 SER A CA 1
ATOM 724 C C . SER A 1 93 ? -11.25 6.887 -19.266 1 42.19 93 SER A C 1
ATOM 726 O O . SER A 1 93 ? -11.609 5.852 -18.703 1 42.19 93 SER A O 1
ATOM 728 N N . ARG A 1 94 ? -10.562 6.781 -20.266 1 43.94 94 ARG A N 1
ATOM 729 C CA . ARG A 1 94 ? -10.203 5.508 -20.891 1 43.94 94 ARG A CA 1
ATOM 730 C C . ARG A 1 94 ? -9.109 4.805 -20.094 1 43.94 94 ARG A C 1
ATOM 732 O O . ARG A 1 94 ? -9.039 3.572 -20.078 1 43.94 94 ARG A O 1
ATOM 739 N N . THR A 1 95 ? -8.047 5.566 -19.75 1 44.88 95 THR A N 1
ATOM 740 C CA . THR A 1 95 ? -6.828 4.914 -19.281 1 44.88 95 THR A CA 1
ATOM 741 C C . THR A 1 95 ? -7.004 4.414 -17.844 1 44.88 95 THR A C 1
ATOM 743 O O . THR A 1 95 ? -6.332 3.473 -17.422 1 44.88 95 THR A O 1
ATOM 746 N N . LEU A 1 96 ? -7.801 5.25 -17.047 1 46.38 96 LEU A N 1
ATOM 747 C CA . LEU A 1 96 ? -8.016 4.805 -15.672 1 46.38 96 LEU A CA 1
ATOM 748 C C . LEU A 1 96 ? -8.852 3.533 -15.641 1 46.38 96 LEU A C 1
ATOM 750 O O . LEU A 1 96 ? -9.477 3.225 -14.617 1 46.38 96 LEU A O 1
ATOM 754 N N . SER A 1 97 ? -9.195 3.135 -16.688 1 47.41 97 SER A N 1
ATOM 755 C CA . SER A 1 97 ? -10.195 2.07 -16.625 1 47.41 97 SER A CA 1
ATOM 756 C C . SER A 1 97 ? -10.016 1.202 -15.391 1 47.41 97 SER A C 1
ATOM 758 O O . SER A 1 97 ? -10.953 1.025 -14.609 1 47.41 97 SER A O 1
ATOM 760 N N . ASN A 1 98 ? -9.305 -0.055 -15.617 1 54.72 98 ASN A N 1
ATOM 761 C CA . ASN A 1 98 ? -9.539 -1.268 -14.836 1 54.72 98 ASN A CA 1
ATOM 762 C C . ASN A 1 98 ? -8.844 -1.2 -13.477 1 54.72 98 ASN A C 1
ATOM 764 O O . ASN A 1 98 ? -8.578 -2.232 -12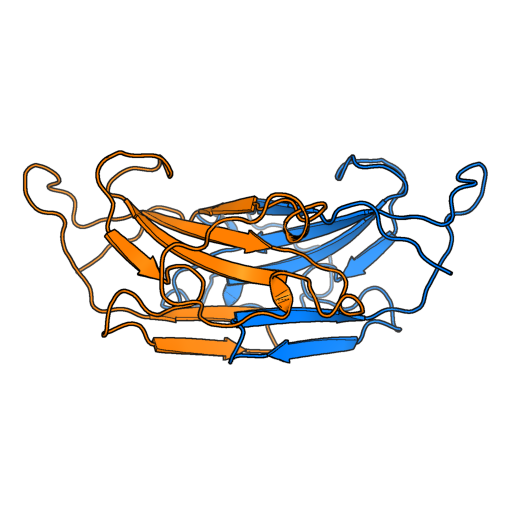.859 1 54.72 98 ASN A O 1
ATOM 768 N N . VAL A 1 99 ? -8.359 0.091 -13.211 1 62.88 99 VAL A N 1
ATOM 769 C CA . VAL A 1 99 ? -7.656 0.03 -11.938 1 62.88 99 VAL A CA 1
ATOM 770 C C . VAL A 1 99 ? -8.547 0.584 -10.82 1 62.88 99 VAL A C 1
ATOM 772 O O . VAL A 1 99 ? -9.148 1.65 -10.977 1 62.88 99 VAL A O 1
ATOM 775 N N . ILE A 1 100 ? -8.867 -0.163 -9.906 1 78.19 100 ILE A N 1
ATOM 776 C CA . ILE A 1 100 ? -9.656 0.192 -8.734 1 78.19 100 ILE A CA 1
ATOM 777 C C . ILE A 1 100 ? -8.742 0.803 -7.668 1 78.19 100 ILE A C 1
ATOM 779 O O . ILE A 1 100 ? -7.758 0.184 -7.258 1 78.19 100 ILE A O 1
ATOM 783 N N . ALA A 1 101 ? -9.047 2.141 -7.379 1 87.62 101 ALA A N 1
ATOM 784 C CA . ALA A 1 101 ? -8.352 2.766 -6.258 1 87.62 101 ALA A CA 1
ATOM 785 C C . ALA A 1 101 ? -8.93 2.307 -4.926 1 87.62 101 ALA A C 1
ATOM 787 O O . ALA A 1 101 ? -10.141 2.127 -4.793 1 87.62 101 ALA A O 1
ATOM 788 N N . HIS A 1 102 ? -8.102 2.111 -3.996 1 93.88 102 HIS A N 1
ATOM 789 C CA . HIS A 1 102 ? -8.508 1.785 -2.633 1 93.88 102 HIS A CA 1
ATOM 790 C C . HIS A 1 102 ? -8.008 2.832 -1.644 1 93.88 102 HIS A C 1
ATOM 792 O O . HIS A 1 102 ? -6.926 3.402 -1.83 1 93.88 102 HIS A O 1
ATOM 798 N N . THR A 1 103 ? -8.797 3.131 -0.615 1 94.75 103 THR A N 1
ATOM 799 C CA . THR A 1 103 ? -8.367 4.047 0.434 1 94.75 103 THR A CA 1
ATOM 800 C C . THR A 1 103 ? -7.883 3.279 1.661 1 94.75 103 THR A C 1
ATOM 802 O O . THR A 1 103 ? -8.594 2.406 2.168 1 94.75 103 THR A O 1
ATOM 805 N N . VAL A 1 104 ? -6.715 3.6 2.074 1 94.62 104 VAL A N 1
ATOM 806 C CA . VAL A 1 104 ? -6.129 3.049 3.293 1 94.62 104 VAL A CA 1
ATOM 807 C C . VAL A 1 104 ? -5.973 4.152 4.336 1 94.62 104 VAL A C 1
ATOM 809 O O . VAL A 1 104 ? -5.395 5.203 4.055 1 94.62 104 VAL A O 1
ATOM 812 N N . SER A 1 105 ? -6.453 3.926 5.492 1 93.19 105 SER A N 1
ATOM 813 C CA . SER A 1 105 ? -6.422 4.957 6.523 1 93.19 105 SER A CA 1
ATOM 814 C C . SER A 1 105 ? -5.559 4.527 7.707 1 93.19 105 SER A C 1
ATOM 816 O O . SER A 1 105 ? -5.547 3.354 8.078 1 93.19 105 SER A O 1
ATOM 818 N N . SER A 1 106 ? -5.027 5.559 8.102 1 89.19 106 SER A N 1
ATOM 819 C CA . SER A 1 106 ? -4.305 5.332 9.352 1 89.19 106 SER A CA 1
ATOM 820 C C . SER A 1 106 ? -5.238 5.402 10.555 1 89.19 106 SER A C 1
ATOM 822 O O . SER A 1 106 ? -6.391 5.816 10.422 1 89.19 106 SER A O 1
ATOM 824 N N . GLY A 1 107 ? -4.945 4.789 11.664 1 85.44 107 GLY A N 1
ATOM 825 C CA . GLY A 1 107 ? -5.59 5.176 12.914 1 85.44 107 GLY A CA 1
ATOM 826 C C . GLY A 1 107 ? -5.211 6.57 13.367 1 85.44 107 GLY A C 1
ATOM 827 O O . GLY A 1 107 ? -4.645 7.35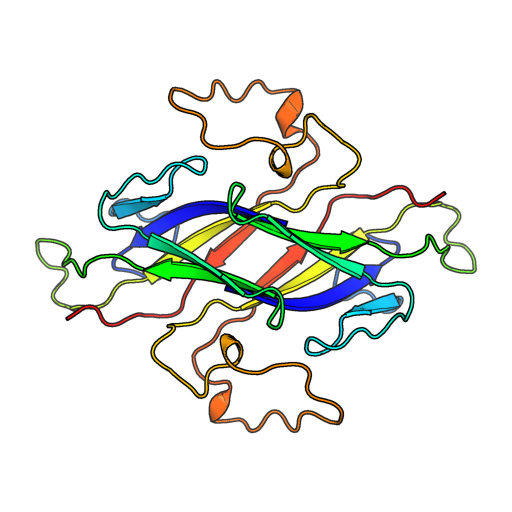2 12.602 1 85.44 107 GLY A O 1
ATOM 828 N N . ARG A 1 108 ? -5.824 7.02 14.367 1 86.12 108 ARG A N 1
ATOM 829 C CA . ARG A 1 108 ? -5.539 8.336 14.93 1 86.12 108 ARG A CA 1
ATOM 830 C C . ARG A 1 108 ? -4.055 8.484 15.242 1 86.12 108 ARG A C 1
ATOM 832 O O . ARG A 1 108 ? -3.445 7.602 15.844 1 86.12 108 ARG A O 1
ATOM 839 N N . ILE A 1 109 ? -3.49 9.602 14.781 1 85.75 109 ILE A N 1
ATOM 840 C CA . ILE A 1 109 ? -2.072 9.867 14.984 1 85.75 109 ILE A CA 1
ATOM 841 C C . ILE A 1 109 ? -1.902 11.18 15.75 1 85.75 109 ILE A C 1
ATOM 843 O O . ILE A 1 109 ? -2.473 12.203 15.375 1 85.75 109 ILE A O 1
ATOM 847 N N . SER A 1 110 ? -1.2 11.062 16.75 1 82.19 110 SER A N 1
ATOM 848 C CA . SER A 1 110 ? -0.911 12.273 17.5 1 82.19 110 SER A CA 1
ATOM 849 C C . SER A 1 110 ? 0.177 13.102 16.828 1 82.19 110 SER A C 1
ATOM 851 O O . SER A 1 110 ? 1.174 12.555 16.344 1 82.19 110 SER A O 1
ATOM 853 N N . VAL A 1 111 ? -0.128 14.367 16.562 1 75.31 111 VAL A N 1
ATOM 854 C CA . VAL A 1 111 ? 0.857 15.281 16 1 75.31 111 VAL A CA 1
ATOM 855 C C . VAL A 1 111 ? 1.268 16.312 17.047 1 75.31 111 VAL A C 1
ATOM 857 O O . VAL A 1 111 ? 0.437 16.766 17.844 1 75.31 111 VAL A O 1
ATOM 860 N N . HIS A 1 112 ? 2.564 16.359 17.562 1 65.44 112 HIS A N 1
ATOM 861 C CA . HIS A 1 112 ? 3.066 17.344 18.516 1 65.44 112 HIS A CA 1
ATOM 862 C C . HIS A 1 112 ? 4.137 18.219 17.875 1 65.44 112 HIS A C 1
ATOM 864 O O . HIS A 1 112 ? 4.859 17.781 16.984 1 65.44 112 HIS A O 1
ATOM 870 N N . MET B 1 1 ? 3.336 2.42 5.172 1 90.62 1 MET B N 1
ATOM 871 C CA . MET B 1 1 ? 2.406 1.378 4.746 1 90.62 1 MET B CA 1
ATOM 872 C C . MET B 1 1 ? 3.156 0.11 4.348 1 90.62 1 MET B C 1
ATOM 874 O O . MET B 1 1 ? 4.223 0.182 3.738 1 90.62 1 MET B O 1
ATOM 878 N N . SER B 1 2 ? 2.576 -1.013 4.727 1 91.69 2 SER B N 1
ATOM 879 C CA . SER B 1 2 ? 3.258 -2.27 4.43 1 91.69 2 SER B CA 1
ATOM 880 C C . SER B 1 2 ? 2.277 -3.324 3.93 1 91.69 2 SER B C 1
ATOM 882 O O . SER B 1 2 ? 1.126 -3.369 4.367 1 91.69 2 SER B O 1
ATOM 884 N N . ILE B 1 3 ? 2.795 -4.098 3.008 1 93.06 3 ILE B N 1
ATOM 885 C CA . ILE B 1 3 ? 2.045 -5.262 2.557 1 93.06 3 ILE B CA 1
ATOM 886 C C . ILE B 1 3 ? 2.281 -6.43 3.514 1 93.06 3 ILE B C 1
ATOM 888 O O . ILE B 1 3 ? 3.424 -6.723 3.873 1 93.06 3 ILE B O 1
ATOM 892 N N . ASP B 1 4 ? 1.247 -7.035 3.996 1 91.94 4 ASP B N 1
ATOM 893 C CA . ASP B 1 4 ? 1.378 -8.109 4.977 1 91.94 4 ASP B CA 1
ATOM 894 C C . ASP B 1 4 ? 1.218 -9.477 4.312 1 91.94 4 ASP B C 1
ATOM 896 O O . ASP B 1 4 ? 2.096 -10.336 4.43 1 91.94 4 ASP B O 1
ATOM 900 N N . SER B 1 5 ? 0.096 -9.633 3.678 1 93.75 5 SER B N 1
ATOM 901 C CA . SER B 1 5 ? -0.218 -10.891 2.998 1 93.75 5 SER B CA 1
ATOM 902 C C . SER B 1 5 ? -0.91 -10.633 1.664 1 93.75 5 SER B C 1
ATOM 904 O O . SER B 1 5 ? -1.696 -9.695 1.535 1 93.75 5 SER B O 1
ATOM 906 N N . CYS B 1 6 ? -0.648 -11.43 0.709 1 95.69 6 CYS B N 1
ATOM 907 C CA . CYS B 1 6 ? -1.298 -11.391 -0.596 1 95.69 6 CYS B CA 1
ATOM 908 C C . CYS B 1 6 ? -1.738 -12.781 -1.029 1 95.69 6 CYS B C 1
ATOM 910 O O . CYS B 1 6 ? -1.03 -13.766 -0.795 1 95.69 6 CYS B O 1
ATOM 912 N N . TRP B 1 7 ? -2.918 -12.844 -1.689 1 95.88 7 TRP B N 1
ATOM 913 C CA . TRP B 1 7 ? -3.43 -14.125 -2.164 1 95.88 7 TRP B CA 1
ATOM 914 C C . TRP B 1 7 ? -4.25 -13.945 -3.438 1 95.88 7 TRP B C 1
ATOM 916 O O . TRP B 1 7 ? -4.645 -12.828 -3.777 1 95.88 7 TRP B O 1
ATOM 926 N N . ALA B 1 8 ? -4.402 -15.031 -4.16 1 93.81 8 ALA B N 1
ATOM 927 C CA . ALA B 1 8 ? -5.148 -15.039 -5.418 1 93.81 8 ALA B CA 1
ATOM 928 C C . ALA B 1 8 ? -6.461 -15.805 -5.273 1 93.81 8 ALA B C 1
ATOM 930 O O . ALA B 1 8 ? -6.52 -16.828 -4.578 1 93.81 8 ALA B O 1
ATOM 931 N N . THR B 1 9 ? -7.484 -15.32 -5.891 1 93.25 9 THR B N 1
ATOM 932 C CA . THR B 1 9 ? -8.766 -16.016 -5.965 1 93.25 9 THR B CA 1
ATOM 933 C C . THR B 1 9 ? -9.273 -16.062 -7.402 1 93.25 9 THR B C 1
ATOM 935 O O . THR B 1 9 ? -8.922 -15.203 -8.219 1 93.25 9 THR B O 1
ATOM 938 N N . PRO B 1 10 ? -10.086 -17.062 -7.719 1 90.62 10 PRO B N 1
ATOM 939 C CA . PRO B 1 10 ? -10.641 -17.125 -9.07 1 90.62 10 PRO B CA 1
ATOM 940 C C . PRO B 1 10 ? -11.758 -16.109 -9.305 1 90.62 10 PRO B C 1
ATOM 942 O O . PRO B 1 10 ? -12.102 -15.805 -10.445 1 90.62 10 PRO B O 1
ATOM 945 N N . GLU B 1 11 ? -12.336 -15.617 -8.188 1 88.75 11 GLU B N 1
ATOM 946 C CA . GLU B 1 11 ? -13.406 -14.625 -8.273 1 88.75 11 GLU B CA 1
ATOM 947 C C . GLU B 1 11 ? -13.047 -13.352 -7.523 1 88.75 11 GLU B C 1
ATOM 949 O O . GLU B 1 11 ? -12.023 -13.297 -6.828 1 88.75 11 GLU B O 1
ATOM 954 N N . ALA B 1 12 ? -13.867 -12.312 -7.672 1 89.69 12 ALA B N 1
ATOM 955 C CA . ALA B 1 12 ? -13.562 -10.977 -7.164 1 89.69 12 ALA B CA 1
ATOM 956 C C . ALA B 1 12 ? -13.609 -10.945 -5.641 1 89.69 12 ALA B C 1
ATOM 958 O O . ALA B 1 12 ? -13.039 -10.047 -5.016 1 89.69 12 ALA B O 1
ATOM 959 N N . GLU B 1 13 ? -14.172 -12.023 -5.035 1 92.31 13 GLU B N 1
ATOM 960 C CA . GLU B 1 13 ? -14.32 -12.047 -3.584 1 92.31 13 GLU B CA 1
ATOM 961 C C . GLU B 1 13 ? -13.016 -12.43 -2.9 1 92.31 13 GLU B C 1
ATOM 963 O O . GLU B 1 13 ? -12.508 -13.539 -3.09 1 92.31 13 GLU B O 1
ATOM 968 N N . SER B 1 14 ? -12.523 -11.531 -2.068 1 93.19 14 SER B N 1
ATOM 969 C CA . SER B 1 14 ? -11.242 -11.766 -1.403 1 93.19 14 SER B CA 1
ATOM 970 C C . SER B 1 14 ? -11.359 -12.852 -0.341 1 93.19 14 SER B C 1
ATOM 972 O O . SER B 1 14 ? -10.359 -13.453 0.053 1 93.19 14 SER B O 1
ATOM 974 N N . ASN B 1 15 ? -12.586 -13.055 0.261 1 91.69 15 ASN B N 1
ATOM 975 C CA . ASN B 1 15 ? -12.773 -14.047 1.312 1 91.69 15 ASN B CA 1
ATOM 976 C C . ASN B 1 15 ? -13.305 -15.359 0.75 1 91.69 15 ASN B C 1
ATOM 978 O O . ASN B 1 15 ? -13.992 -16.109 1.452 1 91.69 15 ASN B O 1
ATOM 982 N N . ALA B 1 16 ? -13.086 -15.547 -0.508 1 89.12 16 ALA B N 1
ATOM 983 C CA . ALA B 1 16 ? -13.516 -16.781 -1.15 1 89.12 16 ALA B CA 1
ATOM 984 C C . ALA B 1 16 ? -12.836 -18 -0.513 1 89.12 16 ALA B C 1
ATOM 986 O O . ALA B 1 16 ? -11.711 -17.906 -0.029 1 89.12 16 ALA B O 1
ATOM 987 N N . ALA B 1 17 ? -13.492 -19.094 -0.541 1 87.94 17 ALA B N 1
ATOM 988 C CA . ALA B 1 17 ? -12.977 -20.328 0.049 1 87.94 17 ALA B CA 1
ATOM 989 C C . ALA B 1 17 ? -11.766 -20.828 -0.722 1 87.94 17 ALA B C 1
ATOM 991 O O . ALA B 1 17 ? -10.805 -21.328 -0.125 1 87.94 17 ALA B O 1
ATOM 992 N N . VAL B 1 18 ? -11.812 -20.75 -2.027 1 89.31 18 VAL B N 1
ATOM 993 C CA . VAL B 1 18 ? -10.711 -21.172 -2.877 1 89.31 18 VAL B CA 1
ATOM 994 C C . VAL B 1 18 ? -9.734 -20 -3.078 1 89.31 18 VAL B C 1
ATOM 996 O O . VAL B 1 18 ? -10.117 -18.953 -3.609 1 89.31 18 VAL B O 1
ATOM 999 N N . ARG B 1 19 ? -8.516 -20.156 -2.615 1 92.06 19 ARG B N 1
ATOM 1000 C CA . ARG B 1 19 ? -7.496 -19.125 -2.797 1 92.06 19 ARG B CA 1
ATOM 1001 C C . ARG B 1 19 ? -6.098 -19.734 -2.809 1 92.06 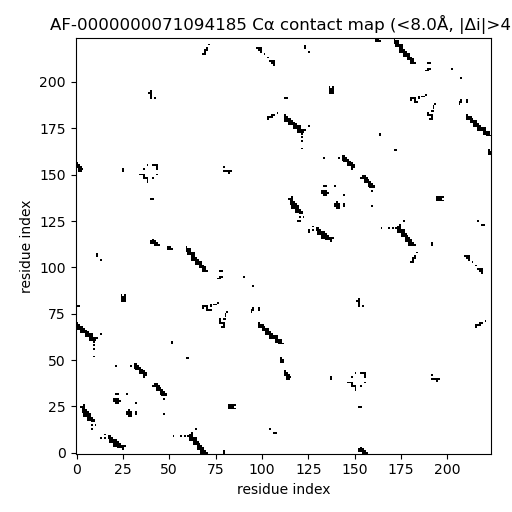19 ARG B C 1
ATOM 1003 O O . ARG B 1 19 ? -5.906 -20.875 -2.379 1 92.06 19 ARG B O 1
ATOM 1010 N N . TYR B 1 20 ? -5.188 -19.094 -3.32 1 93.56 20 TYR B N 1
ATOM 1011 C CA . TYR B 1 20 ? -3.773 -19.453 -3.385 1 93.56 20 TYR B CA 1
ATOM 1012 C C . TYR B 1 20 ? -2.904 -18.359 -2.771 1 93.56 20 TYR B C 1
ATOM 1014 O O . TYR B 1 20 ? -2.867 -17.234 -3.271 1 93.56 20 TYR B O 1
ATOM 1022 N N . ASP B 1 21 ? -2.236 -18.672 -1.665 1 95 21 ASP B N 1
ATOM 1023 C CA . ASP B 1 21 ? -1.425 -17.688 -0.954 1 95 21 ASP B CA 1
ATOM 1024 C C . ASP B 1 21 ? -0.107 -17.438 -1.683 1 95 21 ASP B C 1
ATOM 1026 O O . ASP B 1 21 ? 0.606 -18.375 -2.033 1 95 21 ASP B O 1
ATOM 1030 N N . LEU B 1 22 ? 0.167 -16.234 -1.907 1 95.62 22 LEU B N 1
ATOM 1031 C CA . LEU B 1 22 ? 1.424 -15.82 -2.523 1 95.62 22 LEU B CA 1
ATOM 1032 C C . LEU B 1 22 ? 2.406 -15.32 -1.472 1 95.62 22 LEU B C 1
ATOM 1034 O O . LEU B 1 22 ? 3.561 -15.75 -1.438 1 95.62 22 LEU B O 1
ATOM 1038 N N . ILE B 1 23 ? 1.943 -14.375 -0.632 1 94.62 23 ILE B N 1
ATOM 1039 C CA . ILE B 1 23 ? 2.662 -13.844 0.52 1 94.62 23 ILE B CA 1
ATOM 1040 C C . ILE B 1 23 ? 1.815 -14.008 1.779 1 94.62 23 ILE B C 1
ATOM 1042 O O . ILE B 1 23 ? 0.624 -13.695 1.78 1 94.62 23 ILE B O 1
ATOM 1046 N N . LYS B 1 24 ? 2.346 -14.594 2.803 1 93.44 24 LYS B N 1
ATOM 1047 C CA . LYS B 1 24 ? 1.665 -14.766 4.082 1 93.44 24 LYS B CA 1
ATOM 1048 C C . LYS B 1 24 ? 2.5 -14.203 5.23 1 93.44 24 LYS B C 1
ATOM 1050 O O . LYS B 1 24 ? 3.635 -14.633 5.445 1 93.44 24 LYS B O 1
ATOM 1055 N N . ASN B 1 25 ? 1.908 -13.258 5.965 1 90.12 25 ASN B N 1
ATOM 1056 C CA . ASN B 1 25 ? 2.613 -12.648 7.09 1 90.12 25 ASN B CA 1
ATOM 1057 C C . ASN B 1 25 ? 4.008 -12.172 6.684 1 90.12 25 ASN B C 1
ATOM 1059 O O . ASN B 1 25 ? 4.98 -12.43 7.395 1 90.12 25 ASN B O 1
ATOM 1063 N N . ARG B 1 26 ? 4.082 -11.641 5.473 1 90.44 26 ARG B N 1
ATOM 1064 C CA . ARG B 1 26 ? 5.289 -11.039 4.914 1 90.44 26 ARG B CA 1
ATOM 1065 C C . ARG B 1 26 ? 6.293 -12.109 4.504 1 90.44 26 ARG B C 1
ATOM 1067 O O . ARG B 1 26 ? 7.434 -11.797 4.152 1 90.44 26 ARG B O 1
ATOM 1074 N N . CYS B 1 27 ? 5.812 -13.297 4.59 1 91.56 27 CYS B N 1
ATOM 1075 C CA . CYS B 1 27 ? 6.637 -14.391 4.105 1 91.56 27 CYS B CA 1
ATOM 1076 C C . CYS B 1 27 ? 6.195 -14.828 2.713 1 91.56 27 CYS B C 1
ATOM 1078 O O . CYS B 1 27 ? 5 -14.898 2.428 1 91.56 27 CYS B O 1
ATOM 1080 N N . LYS B 1 28 ? 7.254 -15.133 1.839 1 93.56 28 LYS B N 1
ATOM 1081 C CA . LYS B 1 28 ? 6.887 -15.719 0.554 1 93.56 28 LYS B CA 1
ATOM 1082 C C . LYS B 1 28 ? 6.277 -17.109 0.738 1 93.56 28 LYS B C 1
ATOM 1084 O O . LYS B 1 28 ? 6.961 -18.047 1.158 1 93.56 28 LYS B O 1
ATOM 1089 N N . ASP B 1 29 ? 5.078 -17.203 0.556 1 94.06 29 ASP B N 1
ATOM 1090 C CA . ASP B 1 29 ? 4.43 -18.5 0.645 1 94.06 29 ASP B CA 1
ATOM 1091 C C . ASP B 1 29 ? 4.645 -19.312 -0.634 1 94.06 29 ASP B C 1
ATOM 1093 O O . ASP B 1 29 ? 4.754 -20.531 -0.589 1 94.06 29 ASP B O 1
ATOM 1097 N N . ASP B 1 30 ? 4.59 -18.672 -1.778 1 93.81 30 ASP B N 1
ATOM 1098 C CA . ASP B 1 30 ? 4.961 -19.25 -3.072 1 93.81 30 ASP B CA 1
ATOM 1099 C C . ASP B 1 30 ? 6.43 -18.969 -3.393 1 93.81 30 ASP B C 1
ATOM 1101 O O . ASP B 1 30 ? 6.855 -17.812 -3.418 1 93.81 30 ASP B O 1
ATOM 1105 N N . SER B 1 31 ? 7.227 -19.953 -3.736 1 94.25 31 SER B N 1
ATOM 1106 C CA . SER B 1 31 ? 8.664 -19.844 -3.939 1 94.25 31 SER B CA 1
ATOM 1107 C C . SER B 1 31 ? 8.992 -19.047 -5.199 1 94.25 31 SER B C 1
ATOM 1109 O O . SER B 1 31 ? 10.125 -18.609 -5.387 1 94.25 31 SER B O 1
ATOM 1111 N N . THR B 1 32 ? 8.102 -18.844 -6.047 1 95.25 32 THR B N 1
ATOM 1112 C CA . THR B 1 32 ? 8.359 -18.156 -7.305 1 95.25 32 THR B CA 1
ATOM 1113 C C . THR B 1 32 ? 8.211 -16.641 -7.129 1 95.25 32 THR B C 1
ATOM 1115 O O . THR B 1 32 ? 8.555 -15.875 -8.031 1 95.25 32 THR B O 1
ATOM 1118 N N . VAL B 1 33 ? 7.738 -16.297 -5.941 1 94.44 33 VAL B N 1
ATOM 1119 C CA . VAL B 1 33 ? 7.504 -14.875 -5.703 1 94.44 33 VAL B CA 1
ATOM 1120 C C . VAL B 1 33 ? 8.836 -14.133 -5.664 1 94.44 33 VAL B C 1
ATOM 1122 O O . VAL B 1 33 ? 9.781 -14.562 -4.996 1 94.44 33 VAL B O 1
ATOM 1125 N N . ARG B 1 34 ? 8.859 -13.031 -6.402 1 94.25 34 ARG B N 1
ATOM 1126 C CA . ARG B 1 34 ? 9.969 -12.086 -6.375 1 94.25 34 ARG B CA 1
ATOM 1127 C C . ARG B 1 34 ? 9.477 -10.672 -6.082 1 94.25 34 ARG B C 1
ATOM 1129 O O . ARG B 1 34 ? 8.641 -10.141 -6.812 1 94.25 34 ARG B O 1
ATOM 1136 N N . LEU B 1 35 ? 10.008 -10.133 -4.988 1 91.94 35 LEU B N 1
ATOM 1137 C CA . LEU B 1 35 ? 9.57 -8.82 -4.535 1 91.94 35 LEU B CA 1
ATOM 1138 C C . LEU B 1 35 ? 10.398 -7.719 -5.191 1 91.94 35 LEU B C 1
ATOM 1140 O O . LEU B 1 35 ? 11.57 -7.934 -5.527 1 91.94 35 LEU B O 1
ATOM 1144 N N . PHE B 1 36 ? 9.867 -6.57 -5.371 1 90.06 36 PHE B N 1
ATOM 1145 C CA . PHE B 1 36 ? 10.594 -5.402 -5.855 1 90.06 36 PHE B CA 1
ATOM 1146 C C . PHE B 1 36 ? 9.977 -4.117 -5.324 1 90.06 36 PHE B C 1
ATOM 1148 O O . PHE B 1 36 ? 8.844 -4.125 -4.832 1 90.06 36 PHE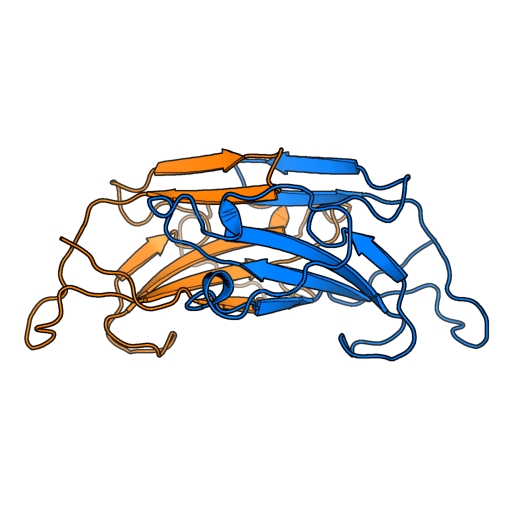 B O 1
ATOM 1155 N N . SER B 1 37 ? 10.734 -3.094 -5.277 1 87.62 37 SER B N 1
ATOM 1156 C CA . SER B 1 37 ? 10.266 -1.773 -4.867 1 87.62 37 SER B CA 1
ATOM 1157 C C . SER B 1 37 ? 10.82 -0.685 -5.785 1 87.62 37 SER B C 1
ATOM 1159 O O . SER B 1 37 ? 11.867 -0.862 -6.406 1 87.62 37 SER B O 1
ATOM 1161 N N . ASP B 1 38 ? 10.055 0.299 -6.031 1 86.31 38 ASP B N 1
ATOM 1162 C CA . ASP B 1 38 ? 10.422 1.5 -6.773 1 86.31 38 ASP B CA 1
ATOM 1163 C C . ASP B 1 38 ? 10.016 2.762 -6.016 1 86.31 38 ASP B C 1
ATOM 1165 O O . ASP B 1 38 ? 8.859 3.189 -6.09 1 86.31 38 ASP B O 1
ATOM 1169 N N . LEU B 1 39 ? 11.023 3.344 -5.266 1 78.31 39 LEU B N 1
ATOM 1170 C CA . LEU B 1 39 ? 10.758 4.512 -4.434 1 78.31 39 LEU B CA 1
ATOM 1171 C C . LEU B 1 39 ? 10.234 5.672 -5.281 1 78.31 39 LEU B C 1
ATOM 1173 O O . LEU B 1 39 ? 9.375 6.43 -4.836 1 78.31 39 LEU B O 1
ATOM 1177 N N . GLY B 1 40 ? 10.734 5.816 -6.469 1 76.81 40 GLY B N 1
ATOM 1178 C CA . GLY B 1 40 ? 10.344 6.91 -7.34 1 76.81 40 GLY B CA 1
ATOM 1179 C C . GLY B 1 40 ? 8.852 6.926 -7.641 1 76.81 40 GLY B C 1
ATOM 1180 O O . GLY B 1 40 ? 8.25 7.992 -7.758 1 76.81 40 GLY B O 1
ATOM 1181 N N . HIS B 1 41 ? 8.281 5.781 -7.66 1 79.06 41 HIS B N 1
ATOM 1182 C CA . HIS B 1 41 ? 6.863 5.668 -7.988 1 79.06 41 HIS B CA 1
ATOM 1183 C C . HIS B 1 41 ? 6.047 5.254 -6.77 1 79.06 41 HIS B C 1
ATOM 1185 O O . HIS B 1 41 ? 4.852 4.973 -6.887 1 79.06 41 HIS B O 1
ATOM 1191 N N . LEU B 1 42 ? 6.695 5.238 -5.652 1 85.31 42 LEU B N 1
ATOM 1192 C CA . LEU B 1 42 ? 6.055 4.809 -4.414 1 85.31 42 LEU B CA 1
ATOM 1193 C C . LEU B 1 42 ? 5.352 3.469 -4.602 1 85.31 42 LEU B C 1
ATOM 1195 O O . LEU B 1 42 ? 4.168 3.332 -4.273 1 85.31 42 LEU B O 1
ATOM 1199 N N . LYS B 1 43 ? 6.086 2.562 -5.188 1 88.31 43 LYS B N 1
ATOM 1200 C CA . LYS B 1 43 ? 5.477 1.297 -5.582 1 88.31 43 LYS B CA 1
ATOM 1201 C C . LYS B 1 43 ? 6.191 0.116 -4.934 1 88.31 43 LYS B C 1
ATOM 1203 O O . LYS B 1 43 ? 7.422 0.114 -4.82 1 88.31 43 LYS B O 1
ATOM 1208 N N . GLN B 1 44 ? 5.422 -0.742 -4.523 1 89.38 44 GLN B N 1
ATOM 1209 C CA . GLN B 1 44 ? 5.875 -2.082 -4.164 1 89.38 44 GLN B CA 1
ATOM 1210 C C . GLN B 1 44 ? 5.102 -3.15 -4.93 1 89.38 44 GLN B C 1
ATOM 1212 O O . GLN B 1 44 ? 3.906 -2.99 -5.191 1 89.38 44 GLN B O 1
ATOM 1217 N N . GLY B 1 45 ? 5.844 -4.191 -5.227 1 88.62 45 GLY B N 1
ATOM 1218 C CA . GLY B 1 45 ? 5.164 -5.242 -5.973 1 88.62 45 GLY B CA 1
ATOM 1219 C C . GLY B 1 45 ? 5.875 -6.578 -5.902 1 88.62 45 GLY B C 1
ATOM 1220 O O . GLY B 1 45 ? 6.781 -6.766 -5.086 1 88.62 45 GLY B O 1
ATOM 1221 N N . PHE B 1 46 ? 5.289 -7.434 -6.738 1 91.12 46 PHE B N 1
ATOM 1222 C CA . PHE B 1 46 ? 5.859 -8.773 -6.793 1 91.12 46 PHE B CA 1
ATOM 1223 C C . PHE B 1 46 ? 5.484 -9.469 -8.102 1 91.12 46 PHE B C 1
ATOM 1225 O O . PHE B 1 46 ? 4.539 -9.062 -8.773 1 91.12 46 PHE B O 1
ATOM 1232 N N . SER B 1 47 ? 6.25 -10.398 -8.414 1 91.5 47 SER B N 1
ATOM 1233 C CA . SER B 1 47 ? 5.961 -11.312 -9.516 1 91.5 47 SER B CA 1
ATOM 1234 C C . SER B 1 47 ? 5.879 -12.758 -9.031 1 91.5 47 SER B C 1
ATOM 1236 O O . SER B 1 47 ? 6.336 -13.07 -7.934 1 91.5 47 SER B O 1
ATOM 1238 N N . PHE B 1 48 ? 5.176 -13.492 -9.781 1 92.12 48 PHE B N 1
ATOM 1239 C CA . PHE B 1 48 ? 5.062 -14.914 -9.477 1 92.12 48 PHE B CA 1
ATOM 1240 C C . PHE B 1 48 ? 4.832 -15.727 -10.75 1 92.12 48 PHE B C 1
ATOM 1242 O O . PHE B 1 48 ? 4.527 -15.164 -11.805 1 92.12 48 PHE B O 1
ATOM 1249 N N . GLU B 1 49 ? 5.129 -16.969 -10.609 1 91.44 49 GLU B N 1
ATOM 1250 C CA . GLU B 1 49 ? 4.855 -17.828 -11.75 1 91.44 49 GLU B CA 1
ATOM 1251 C C . GLU B 1 49 ? 3.355 -18.031 -11.938 1 91.44 49 GLU B C 1
ATOM 1253 O O . GLU B 1 49 ? 2.617 -18.203 -10.969 1 91.44 49 GLU B O 1
ATOM 1258 N N . ALA B 1 50 ? 3.025 -17.953 -13.203 1 86 50 ALA B N 1
ATOM 1259 C CA . ALA B 1 50 ? 1.61 -18.109 -13.523 1 86 50 ALA B CA 1
ATOM 1260 C C . ALA B 1 50 ? 1.105 -19.484 -13.094 1 86 50 ALA B C 1
ATOM 1262 O O . ALA B 1 50 ? 1.846 -20.469 -13.141 1 86 50 ALA B O 1
ATOM 1263 N N . PHE B 1 51 ? -0.091 -19.453 -12.578 1 82.5 51 PHE B N 1
ATOM 1264 C CA . PHE B 1 51 ? -0.734 -20.703 -12.195 1 82.5 51 PHE B CA 1
ATOM 1265 C C . PHE B 1 51 ? -2.201 -20.703 -12.609 1 82.5 51 PHE B C 1
ATOM 1267 O O . PHE B 1 51 ? -2.74 -19.672 -13.008 1 82.5 51 PHE B O 1
ATOM 1274 N N . THR B 1 52 ? -2.781 -21.875 -12.688 1 81.06 52 THR B N 1
ATOM 1275 C CA . THR B 1 52 ? -4.207 -22 -12.961 1 81.06 52 THR B CA 1
ATOM 1276 C C . THR B 1 52 ? -4.898 -22.781 -11.844 1 81.06 52 THR B C 1
ATOM 1278 O O . THR B 1 52 ? -4.32 -23.719 -11.289 1 81.06 52 THR B O 1
ATOM 1281 N N . PHE B 1 53 ? -6.055 -22.203 -11.438 1 84.5 53 PHE B N 1
ATOM 1282 C CA . PHE B 1 53 ? -6.84 -22.969 -10.477 1 84.5 53 PHE B CA 1
ATOM 1283 C C . PHE B 1 53 ? -7.453 -24.203 -11.125 1 84.5 53 PHE B C 1
ATOM 1285 O O . PHE B 1 53 ? -7.941 -24.125 -12.25 1 84.5 53 PHE B O 1
ATOM 1292 N N . PRO B 1 54 ? -7.297 -25.203 -10.367 1 77.38 54 PRO B N 1
ATOM 1293 C CA . PRO B 1 54 ? -7.871 -26.422 -10.938 1 77.38 54 PRO B CA 1
ATOM 1294 C C . PRO B 1 54 ? -9.398 -26.391 -10.969 1 77.38 54 PRO B C 1
ATOM 1296 O O . PRO B 1 54 ? -10.023 -25.641 -10.219 1 77.38 54 PRO B O 1
ATOM 1299 N N . GLY B 1 55 ? -9.945 -27.297 -11.883 1 71.88 55 GLY B N 1
ATOM 1300 C CA . GLY B 1 55 ? -11.383 -27.516 -11.906 1 71.88 55 GLY B CA 1
ATOM 1301 C C . GLY B 1 55 ? -12.102 -26.656 -12.922 1 71.88 55 GLY B C 1
ATOM 1302 O O . GLY B 1 55 ? -11.594 -26.422 -14.016 1 71.88 55 GLY B O 1
ATOM 1303 N N . ASP B 1 56 ? -13.273 -26.203 -12.336 1 65.19 56 ASP B N 1
ATOM 1304 C CA . ASP B 1 56 ? -14.219 -25.578 -13.25 1 65.19 56 ASP B CA 1
ATOM 1305 C C . ASP B 1 56 ? -13.891 -24.094 -13.438 1 65.19 56 ASP B C 1
ATOM 1307 O O . ASP B 1 56 ? -14.727 -23.328 -13.922 1 65.19 56 ASP B O 1
ATOM 1311 N N . TYR B 1 57 ? -12.766 -23.781 -12.797 1 67.06 57 TYR B N 1
ATOM 1312 C CA . TYR B 1 57 ? -12.484 -22.375 -13.039 1 67.06 57 TYR B CA 1
ATOM 1313 C C . TYR B 1 57 ? -11.844 -22.172 -14.406 1 67.06 57 TYR B C 1
ATOM 1315 O O . TYR B 1 57 ? -10.719 -22.625 -14.641 1 67.06 57 TYR B O 1
ATOM 1323 N N . GLY B 1 58 ? -12.531 -22.422 -15.438 1 58.88 58 GLY B N 1
ATOM 1324 C CA . GLY B 1 58 ? -12.133 -22.359 -16.828 1 58.88 58 GLY B CA 1
ATOM 1325 C C . GLY B 1 58 ? -11.359 -21.109 -17.188 1 58.88 58 GLY B C 1
ATOM 1326 O O . GLY B 1 58 ? -10.766 -21.016 -18.266 1 58.88 58 GLY B O 1
ATOM 1327 N N . GLN B 1 59 ? -11.539 -20.125 -16.328 1 61.75 59 GLN B N 1
ATOM 1328 C CA . GLN B 1 59 ? -10.961 -18.875 -16.797 1 61.75 59 GLN B CA 1
ATOM 1329 C C . GLN B 1 59 ? -9.531 -18.703 -16.297 1 61.75 59 GLN B C 1
ATOM 1331 O O . GLN B 1 59 ? -9.234 -18.984 -15.133 1 61.75 59 GLN B O 1
ATOM 1336 N N . LYS B 1 60 ? -8.656 -18.578 -17.203 1 78.06 60 LYS B N 1
ATOM 1337 C CA . LYS B 1 60 ? -7.238 -18.281 -17 1 78.06 60 LYS B CA 1
ATOM 1338 C C . LYS B 1 60 ? -7.051 -16.875 -16.422 1 78.06 60 LYS B C 1
ATOM 1340 O O . LYS B 1 60 ? -6.297 -16.078 -16.969 1 78.06 60 LYS B O 1
ATOM 1345 N N . SER B 1 61 ? -8.008 -16.5 -15.461 1 85.81 61 SER B N 1
ATOM 1346 C CA . SER B 1 61 ? -7.848 -15.195 -14.82 1 85.81 61 SER B CA 1
ATOM 1347 C C . SER B 1 61 ? -7.961 -15.312 -13.297 1 85.81 61 SER B C 1
ATOM 1349 O O . SER B 1 61 ? -8.609 -16.219 -12.789 1 85.81 61 SER B O 1
ATOM 1351 N N . VAL B 1 62 ? -7.293 -14.523 -12.602 1 89.38 62 VAL B N 1
ATOM 1352 C CA . VAL B 1 62 ? -7.309 -14.523 -11.141 1 89.38 62 VAL B CA 1
ATOM 1353 C C . VAL B 1 62 ? -7.43 -13.094 -10.625 1 89.38 62 VAL B C 1
ATOM 1355 O O . VAL B 1 62 ? -7.223 -12.141 -11.375 1 89.38 62 VAL B O 1
ATOM 1358 N N . TYR B 1 63 ? -7.887 -13.039 -9.438 1 90.75 63 TYR B N 1
ATOM 1359 C CA . TYR B 1 63 ? -7.832 -11.797 -8.672 1 90.75 63 TYR B CA 1
ATOM 1360 C C . TYR B 1 63 ? -6.773 -11.875 -7.582 1 90.75 63 TYR B C 1
ATOM 1362 O O . TYR B 1 63 ? -6.648 -12.898 -6.902 1 90.75 63 TYR B O 1
ATOM 1370 N N . ILE B 1 64 ? -6.043 -10.773 -7.465 1 93.38 64 ILE B N 1
ATOM 1371 C CA . ILE B 1 64 ? -5.039 -10.703 -6.406 1 93.38 64 ILE B CA 1
ATOM 1372 C C . ILE B 1 64 ? -5.52 -9.773 -5.301 1 93.38 64 ILE B C 1
ATOM 1374 O O . ILE B 1 64 ? -6.059 -8.695 -5.574 1 93.38 64 ILE B O 1
ATOM 1378 N N . HIS B 1 65 ? -5.469 -10.172 -4.098 1 95.06 65 HIS B N 1
ATOM 1379 C CA . HIS B 1 65 ? -5.816 -9.391 -2.914 1 95.06 65 HIS B CA 1
ATOM 1380 C C . HIS B 1 65 ? -4.633 -9.289 -1.957 1 95.06 65 HIS B C 1
ATOM 1382 O O . HIS B 1 65 ? -3.902 -10.266 -1.759 1 95.06 65 HIS B O 1
ATOM 1388 N N . CYS B 1 66 ? -4.465 -8.109 -1.398 1 95.69 66 CYS B N 1
ATOM 1389 C CA . CYS B 1 66 ? -3.408 -7.926 -0.409 1 95.69 66 CYS B CA 1
ATOM 1390 C C . CYS B 1 66 ? -3.938 -7.215 0.832 1 95.69 66 CYS B C 1
ATOM 1392 O O . CYS B 1 66 ? -4.746 -6.293 0.725 1 95.69 66 CYS B O 1
ATOM 1394 N N . SER B 1 67 ? -3.531 -7.691 1.937 1 94.75 67 SER B N 1
ATOM 1395 C CA . SER B 1 67 ? -3.752 -6.992 3.199 1 94.75 67 SER B CA 1
ATOM 1396 C C . SER B 1 67 ? -2.619 -6.016 3.498 1 94.75 67 SER B C 1
ATOM 1398 O O . SER B 1 67 ? -1.444 -6.391 3.451 1 94.75 67 SER B O 1
ATOM 1400 N N . VAL B 1 68 ? -2.996 -4.801 3.797 1 93.75 68 VAL B N 1
ATOM 1401 C CA . VAL B 1 68 ? -1.978 -3.777 4.004 1 93.75 68 VAL B CA 1
ATOM 1402 C C . VAL B 1 68 ? -2.225 -3.062 5.332 1 93.75 68 VAL B C 1
ATOM 1404 O O . VAL B 1 68 ? -3.357 -3.02 5.816 1 93.75 68 VAL B O 1
ATOM 1407 N N . TYR B 1 69 ? -1.106 -2.578 5.859 1 90.38 69 TYR B N 1
ATOM 1408 C CA . TYR B 1 69 ? -1.134 -1.84 7.117 1 90.38 69 TYR B CA 1
ATOM 1409 C C . TYR B 1 69 ? -0.486 -0.47 6.961 1 90.38 69 TYR B C 1
ATOM 1411 O O . TYR B 1 69 ? 0.461 -0.309 6.188 1 90.38 69 TYR B O 1
ATOM 1419 N N . MET B 1 70 ? -1.078 0.427 7.656 1 90.31 70 MET B N 1
ATOM 1420 C CA . MET B 1 70 ? -0.413 1.714 7.836 1 90.31 70 MET B CA 1
ATOM 1421 C C . MET B 1 70 ? -0.072 1.947 9.305 1 90.31 70 MET B C 1
ATOM 1423 O O . MET B 1 70 ? -0.894 1.688 10.188 1 90.31 70 MET B O 1
ATOM 1427 N N . CYS B 1 71 ? 1.14 2.359 9.516 1 87.94 71 CYS B N 1
ATOM 1428 C CA . CYS B 1 71 ? 1.614 2.506 10.883 1 87.94 71 CYS B CA 1
ATOM 1429 C C . CYS B 1 71 ? 2.375 3.814 11.062 1 87.94 71 CYS B C 1
ATOM 1431 O O . CYS B 1 71 ? 2.842 4.402 10.086 1 87.94 71 CYS B O 1
ATOM 1433 N N . VAL B 1 72 ? 2.395 4.16 12.328 1 84.75 72 VAL B N 1
ATOM 1434 C CA . VAL B 1 72 ? 3.309 5.242 12.68 1 84.75 72 VAL B CA 1
ATOM 1435 C C . VAL B 1 72 ? 4.723 4.688 12.859 1 84.75 72 VAL B C 1
ATOM 1437 O O . VAL B 1 72 ? 4.934 3.732 13.609 1 84.75 72 VAL B O 1
ATOM 1440 N N . ALA B 1 73 ? 5.656 5.285 12.219 1 82.19 73 ALA B N 1
ATOM 1441 C CA . ALA B 1 73 ? 7.02 4.766 12.148 1 82.19 73 ALA B CA 1
ATOM 1442 C C . ALA B 1 73 ? 7.672 4.75 13.531 1 82.19 73 ALA B C 1
ATOM 1444 O O . ALA B 1 73 ? 8.602 3.979 13.773 1 82.19 73 ALA B O 1
ATOM 1445 N N . SER B 1 74 ? 7.238 5.566 14.406 1 80.56 74 SER B N 1
ATOM 1446 C CA . SER B 1 74 ? 7.883 5.695 15.711 1 80.56 74 SER B CA 1
ATOM 1447 C C . SER B 1 74 ? 7.5 4.547 16.641 1 80.56 74 SER B C 1
ATOM 1449 O O . SER B 1 74 ? 8.102 4.367 17.688 1 80.56 74 SER B O 1
ATOM 1451 N N . ASN B 1 75 ? 6.602 3.723 16.266 1 82.81 75 ASN B N 1
ATOM 1452 C CA . ASN B 1 75 ? 6.195 2.576 17.078 1 82.81 75 ASN B CA 1
ATOM 1453 C C . ASN B 1 75 ? 6.941 1.31 16.672 1 82.81 75 ASN B C 1
ATOM 1455 O O . ASN B 1 75 ? 6.598 0.679 15.664 1 82.81 75 ASN B O 1
ATOM 1459 N N . PRO B 1 76 ? 7.934 0.851 17.422 1 82.5 76 PRO B N 1
ATOM 1460 C CA . PRO B 1 76 ? 8.75 -0.302 17.031 1 82.5 76 PRO B CA 1
ATOM 1461 C C . PRO B 1 76 ? 7.977 -1.618 17.094 1 82.5 76 PRO B C 1
ATOM 1463 O O . PRO B 1 76 ? 8.422 -2.623 16.531 1 82.5 76 PRO B O 1
ATOM 1466 N N . GLU B 1 77 ? 6.902 -1.58 17.75 1 81.81 77 GLU B N 1
ATOM 1467 C CA . GLU B 1 77 ? 6.145 -2.814 17.922 1 81.81 77 GLU B CA 1
ATOM 1468 C C . GLU B 1 77 ? 5.062 -2.959 16.859 1 81.81 77 GLU B C 1
ATOM 1470 O O . GLU B 1 77 ? 4.324 -3.943 16.844 1 81.81 77 GLU B O 1
ATOM 1475 N N . SER B 1 78 ? 5.027 -2.01 16.062 1 83.44 78 SER B N 1
ATOM 1476 C CA . SER B 1 78 ? 3.969 -2.045 15.055 1 83.44 78 SER B CA 1
ATOM 1477 C C . SER B 1 78 ? 4.199 -3.162 14.039 1 83.44 78 SER B C 1
ATOM 1479 O O . SER B 1 78 ? 5.324 -3.643 13.883 1 83.44 78 SER B O 1
ATOM 1481 N N . ARG B 1 79 ? 3.166 -3.621 13.406 1 85.38 79 ARG B N 1
ATOM 1482 C CA . ARG B 1 79 ? 3.256 -4.645 12.367 1 85.38 79 ARG B CA 1
ATOM 1483 C C . ARG B 1 79 ? 4.195 -4.211 11.25 1 85.38 79 ARG B C 1
ATOM 1485 O O . ARG B 1 79 ? 4.891 -5.039 10.656 1 85.38 79 ARG B O 1
ATOM 1492 N N . CYS B 1 80 ? 4.285 -2.936 11.016 1 87.31 80 CYS B N 1
ATOM 1493 C CA . CYS B 1 80 ? 5.102 -2.402 9.93 1 87.31 80 CYS B CA 1
ATOM 1494 C C . CYS B 1 80 ? 6.586 -2.561 10.234 1 87.31 80 CYS B C 1
ATOM 1496 O O . CYS B 1 80 ? 7.426 -2.418 9.344 1 87.31 80 CYS B O 1
ATOM 1498 N N . GLN B 1 81 ? 6.82 -2.857 11.477 1 85.06 81 GLN B N 1
ATOM 1499 C CA . GLN B 1 81 ? 8.219 -2.99 11.883 1 85.06 81 GLN B CA 1
ATOM 1500 C C . GLN B 1 81 ? 8.617 -4.457 11.992 1 85.06 81 GLN B C 1
ATOM 1502 O O . GLN B 1 81 ? 9.75 -4.77 12.383 1 85.06 81 GLN B O 1
ATOM 1507 N N . GLN B 1 82 ? 7.711 -5.281 11.672 1 83.25 82 GLN B N 1
ATOM 1508 C CA . GLN B 1 82 ? 7.969 -6.715 11.742 1 83.25 82 GLN B CA 1
ATOM 1509 C C . GLN B 1 82 ? 8.156 -7.305 10.344 1 83.25 82 GLN B C 1
ATOM 1511 O O . GLN B 1 82 ? 7.547 -6.836 9.383 1 83.25 82 GLN B O 1
ATOM 1516 N N . GLY B 1 83 ? 9.031 -8.281 10.227 1 83.31 83 GLY B N 1
ATOM 1517 C CA . GLY B 1 83 ? 9.219 -9 8.969 1 83.31 83 GLY B CA 1
ATOM 1518 C C . GLY B 1 83 ? 8.375 -10.25 8.875 1 83.31 83 GLY B C 1
ATOM 1519 O O . GLY B 1 83 ? 7.227 -10.273 9.32 1 83.31 83 GLY B O 1
ATOM 1520 N N . CYS B 1 84 ? 8.992 -11.125 8.133 1 86.44 84 CYS B N 1
ATOM 1521 C CA . CYS B 1 84 ? 8.352 -12.422 7.949 1 86.44 84 CYS B CA 1
ATOM 1522 C C . CYS B 1 84 ? 8.25 -13.172 9.273 1 86.44 84 CYS B C 1
ATOM 1524 O O . CYS B 1 84 ? 9.242 -13.312 9.992 1 86.44 84 CYS B O 1
ATOM 1526 N N . ILE B 1 85 ? 7.074 -13.43 9.688 1 80.62 85 ILE B N 1
ATOM 1527 C CA . ILE B 1 85 ? 6.832 -14.203 10.898 1 80.62 85 ILE B CA 1
ATOM 1528 C C . ILE B 1 85 ? 6.309 -15.586 10.523 1 80.62 85 ILE B C 1
ATOM 1530 O O . ILE B 1 85 ? 5.234 -15.719 9.93 1 80.62 85 ILE B O 1
ATOM 1534 N N . HIS B 1 86 ? 7.262 -16.516 10.805 1 76.75 86 HIS B N 1
ATOM 1535 C CA . HIS B 1 86 ? 6.883 -17.891 10.539 1 76.75 86 HIS B CA 1
ATOM 1536 C C . HIS B 1 86 ? 6.016 -18.453 11.664 1 76.75 86 HIS B C 1
ATOM 1538 O O . HIS B 1 86 ? 6.234 -18.141 12.836 1 76.75 86 HIS B O 1
ATOM 1544 N N . GLY B 1 87 ? 5.012 -19.078 11.445 1 62.94 87 GLY B N 1
ATOM 1545 C CA . GLY B 1 87 ? 4.246 -19.812 12.445 1 62.94 87 GLY B CA 1
ATOM 1546 C C . GLY B 1 87 ? 2.957 -19.109 12.836 1 62.94 87 GLY B C 1
ATOM 1547 O O . GLY B 1 87 ? 2.562 -18.125 12.203 1 62.94 87 GLY B O 1
ATOM 1548 N N . ILE B 1 88 ? 2.199 -19.844 13.812 1 54.69 88 ILE B N 1
ATOM 1549 C CA . ILE B 1 88 ? 0.889 -19.375 14.258 1 54.69 88 ILE B CA 1
ATOM 1550 C C . ILE B 1 88 ? 1.021 -18.016 14.922 1 54.69 88 ILE B C 1
ATOM 1552 O O . ILE B 1 88 ? 1.736 -17.859 15.922 1 54.69 88 ILE B O 1
ATOM 1556 N N . VAL B 1 89 ? 1.02 -17.125 14.148 1 51.66 89 VAL B N 1
ATOM 1557 C CA . VAL B 1 89 ? 0.991 -15.797 14.758 1 51.66 89 VAL B CA 1
ATOM 1558 C C . VAL B 1 89 ? -0.075 -15.75 15.852 1 51.66 89 VAL B C 1
ATOM 1560 O O . VAL B 1 89 ? -1.27 -15.867 15.57 1 51.66 89 VAL B O 1
ATOM 1563 N N . ARG B 1 90 ? 0.17 -16.344 17.016 1 43.25 90 ARG B N 1
ATOM 1564 C CA . ARG B 1 90 ? -0.777 -16.047 18.078 1 43.25 90 ARG B CA 1
ATOM 1565 C C . ARG B 1 90 ? -1.012 -14.539 18.188 1 43.25 90 ARG B C 1
ATOM 1567 O O . ARG B 1 90 ? -0.066 -13.766 18.375 1 43.25 90 ARG B O 1
ATOM 1574 N N . ARG B 1 91 ? -1.842 -14.117 17.312 1 45.69 91 ARG B N 1
ATOM 1575 C CA . ARG B 1 91 ? -2.248 -12.719 17.359 1 45.69 91 ARG B CA 1
ATOM 1576 C C . ARG B 1 91 ? -2.301 -12.219 18.797 1 45.69 91 ARG B C 1
ATOM 1578 O O . ARG B 1 91 ? -3.156 -12.633 19.578 1 45.69 91 ARG B O 1
ATOM 1585 N N . SER B 1 92 ? -1.245 -12.211 19.469 1 41.72 92 SER B N 1
ATOM 1586 C CA . SER B 1 92 ? -1.472 -11.57 20.766 1 41.72 92 SER B CA 1
ATOM 1587 C C . SER B 1 92 ? -2.359 -10.344 20.641 1 41.72 92 SER B C 1
ATOM 1589 O O . SER B 1 92 ? -2.227 -9.578 19.672 1 41.72 92 SER B O 1
ATOM 1591 N N . SER B 1 93 ? -3.527 -10.273 21.188 1 42.25 93 SER B N 1
ATOM 1592 C CA . SER B 1 93 ? -4.562 -9.25 21.312 1 42.25 93 SER B CA 1
ATOM 1593 C C . SER B 1 93 ? -3.955 -7.852 21.375 1 42.25 93 SER B C 1
ATOM 1595 O O . SER B 1 93 ? -4.562 -6.883 20.922 1 42.25 93 SER B O 1
ATOM 1597 N N . ARG B 1 94 ? -2.986 -7.648 22.172 1 44.47 94 ARG B N 1
ATOM 1598 C CA . ARG B 1 94 ? -2.586 -6.328 22.641 1 44.47 94 ARG B CA 1
ATOM 1599 C C . ARG B 1 94 ? -1.859 -5.551 21.562 1 44.47 94 ARG B C 1
ATOM 1601 O O . ARG B 1 94 ? -1.936 -4.32 21.5 1 44.47 94 ARG B O 1
ATOM 1608 N N . THR B 1 95 ? -0.876 -6.246 20.922 1 44.88 95 THR B N 1
ATOM 1609 C CA . THR B 1 95 ? 0.056 -5.508 20.078 1 44.88 95 THR B CA 1
ATOM 1610 C C . THR B 1 95 ? -0.619 -5.07 18.781 1 44.88 95 THR B C 1
ATOM 1612 O O . THR B 1 95 ? -0.189 -4.102 18.141 1 44.88 95 THR B O 1
ATOM 1615 N N . LEU B 1 96 ? -1.554 -5.98 18.281 1 46.34 96 LEU B N 1
ATOM 1616 C CA . LEU B 1 96 ? -2.238 -5.594 17.062 1 46.34 96 LEU B CA 1
ATOM 1617 C C . LEU B 1 96 ? -3.148 -4.395 17.297 1 46.34 96 LEU B C 1
ATOM 1619 O O . LEU B 1 96 ? -4.172 -4.242 16.625 1 46.34 96 LEU B O 1
ATOM 1623 N N . SER B 1 97 ? -3.105 -3.947 18.375 1 47.25 97 SER B N 1
ATOM 1624 C CA . SER B 1 97 ? -4.109 -2.918 18.625 1 47.25 97 SER B CA 1
ATOM 1625 C C . SER B 1 97 ? -4.461 -2.16 17.359 1 47.25 97 SER B C 1
ATOM 1627 O O . SER B 1 97 ? -5.617 -2.16 16.922 1 47.25 97 SER B O 1
ATOM 1629 N N . ASN B 1 98 ? -3.971 -0.777 17.328 1 54.66 98 ASN B N 1
ATOM 1630 C CA . ASN B 1 98 ? -4.586 0.351 16.625 1 54.66 98 ASN B CA 1
ATOM 1631 C C . ASN B 1 98 ? -4.344 0.284 15.125 1 54.66 98 ASN B C 1
ATOM 1633 O O . ASN B 1 98 ? -4.395 1.306 14.438 1 54.66 98 ASN B O 1
ATOM 1637 N N . VAL B 1 99 ? -3.834 -0.958 14.75 1 62.66 99 VAL B N 1
ATOM 1638 C CA . VAL B 1 99 ? -3.561 -0.885 13.312 1 62.66 99 VAL B CA 1
ATOM 1639 C C . VAL B 1 99 ? -4.695 -1.552 12.539 1 62.66 99 VAL B C 1
ATOM 1641 O O . VAL B 1 99 ? -5.105 -2.666 12.867 1 62.66 99 VAL B O 1
ATOM 1644 N N . ILE B 1 100 ? -5.387 -0.882 11.797 1 77.81 100 ILE B N 1
ATOM 1645 C CA . ILE B 1 100 ? -6.453 -1.346 10.914 1 77.81 100 ILE B CA 1
ATOM 1646 C C . ILE B 1 100 ? -5.855 -1.871 9.609 1 77.81 100 ILE B C 1
ATOM 1648 O O . ILE B 1 100 ? -5.121 -1.157 8.93 1 77.81 100 ILE B O 1
ATOM 1652 N N . ALA B 1 101 ? -6.082 -3.248 9.422 1 87.75 101 ALA B N 1
ATOM 1653 C CA . ALA B 1 101 ? -5.703 -3.811 8.133 1 87.75 101 ALA B CA 1
ATOM 1654 C C . ALA B 1 101 ? -6.715 -3.432 7.051 1 87.75 101 ALA B C 1
ATOM 1656 O O . ALA B 1 101 ? -7.918 -3.385 7.309 1 87.75 101 ALA B O 1
ATOM 1657 N N . HIS B 1 102 ? -6.242 -3.156 5.922 1 93.81 102 HIS B N 1
ATOM 1658 C CA . HIS B 1 102 ? -7.082 -2.893 4.754 1 93.81 102 HIS B CA 1
ATOM 1659 C C . HIS B 1 102 ? -6.812 -3.902 3.645 1 93.81 102 HIS B C 1
ATOM 1661 O O . HIS B 1 102 ? -5.68 -4.355 3.473 1 93.81 102 HIS B O 1
ATOM 1667 N N . THR B 1 103 ? -7.848 -4.301 2.924 1 94.75 103 THR B N 1
ATOM 1668 C CA . THR B 1 103 ? -7.68 -5.188 1.779 1 94.75 103 THR B CA 1
ATOM 1669 C C . THR B 1 103 ? -7.684 -4.398 0.474 1 94.75 103 THR B C 1
ATOM 1671 O O . THR B 1 103 ? -8.594 -3.604 0.228 1 94.75 103 THR B O 1
ATOM 1674 N N . VAL B 1 104 ? -6.676 -4.605 -0.292 1 94.56 104 VAL B N 1
ATOM 1675 C CA . VAL B 1 104 ? -6.559 -4.02 -1.624 1 94.56 104 VAL B CA 1
ATOM 1676 C C . VAL B 1 104 ? -6.633 -5.121 -2.68 1 94.56 104 VAL B C 1
ATOM 1678 O O . VAL B 1 104 ? -5.891 -6.102 -2.615 1 94.56 104 VAL B O 1
ATOM 1681 N N . SER B 1 105 ? -7.465 -4.953 -3.619 1 93.25 105 SER B N 1
ATOM 1682 C CA . SER B 1 105 ? -7.656 -5.992 -4.625 1 93.25 105 SER B CA 1
ATOM 1683 C C . SER B 1 105 ? -7.258 -5.496 -6.012 1 93.25 105 SER B C 1
ATOM 1685 O O . SER B 1 105 ? -7.488 -4.336 -6.352 1 93.25 105 SER B O 1
ATOM 1687 N N . SER B 1 106 ? -6.781 -6.473 -6.586 1 89.12 106 SER B N 1
ATOM 1688 C CA . SER B 1 106 ? -6.508 -6.191 -7.992 1 89.12 106 SER B CA 1
ATOM 1689 C C . SER B 1 106 ? -7.762 -6.367 -8.844 1 89.12 106 SER B C 1
ATOM 1691 O O . SER B 1 106 ? -8.773 -6.891 -8.367 1 89.12 106 SER B O 1
ATOM 1693 N N . GLY B 1 107 ? -7.867 -5.758 -9.977 1 85.38 107 GLY B N 1
ATOM 1694 C CA . GLY B 1 107 ? -8.828 -6.23 -10.961 1 85.38 107 GLY B CA 1
ATOM 1695 C C . GLY B 1 107 ? -8.469 -7.59 -11.539 1 85.38 107 GLY B C 1
ATOM 1696 O O . GLY B 1 107 ? -7.621 -8.297 -10.992 1 85.38 107 GLY B O 1
ATOM 1697 N N . ARG B 1 108 ? -9.312 -8.109 -12.312 1 86.06 108 ARG B N 1
ATOM 1698 C CA . ARG B 1 108 ? -9.086 -9.398 -12.953 1 86.06 108 ARG B CA 1
ATOM 1699 C C . ARG B 1 108 ? -7.766 -9.406 -13.711 1 86.06 108 ARG B C 1
ATOM 1701 O O . ARG B 1 108 ? -7.469 -8.469 -14.461 1 86.06 108 ARG B O 1
ATOM 1708 N N . ILE B 1 109 ? -6.973 -10.445 -13.453 1 85.56 109 ILE B N 1
ATOM 1709 C CA . ILE B 1 109 ? -5.672 -10.57 -14.094 1 85.56 109 ILE B CA 1
ATOM 1710 C C . ILE B 1 109 ? -5.617 -11.867 -14.898 1 85.56 109 ILE B C 1
ATOM 1712 O O . ILE B 1 109 ? -5.938 -12.938 -14.375 1 85.56 109 ILE B O 1
ATOM 1716 N N . SER B 1 110 ? -5.266 -11.695 -16.047 1 82.06 110 SER B N 1
ATOM 1717 C CA . SER B 1 110 ? -5.105 -12.883 -16.875 1 82.06 110 SER B CA 1
ATOM 1718 C C . SER B 1 110 ? -3.791 -13.594 -16.578 1 82.06 110 SER B C 1
ATOM 1720 O O . SER B 1 110 ? -2.754 -12.945 -16.422 1 82.06 110 SER B O 1
ATOM 1722 N N . VAL B 1 111 ? -3.887 -14.891 -16.266 1 75.12 111 VAL B N 1
ATOM 1723 C CA . VAL B 1 111 ? -2.691 -15.695 -16.047 1 75.12 111 VAL B CA 1
ATOM 1724 C C . VAL B 1 111 ? -2.521 -16.703 -17.188 1 75.12 111 VAL B C 1
ATOM 1726 O O . VAL B 1 111 ? -3.504 -17.25 -17.688 1 75.12 111 VAL B O 1
ATOM 1729 N N . HIS B 1 112 ? -1.462 -16.594 -18.094 1 65.25 112 HIS B N 1
ATOM 1730 C CA . HIS B 1 112 ? -1.18 -17.531 -19.156 1 65.25 112 HIS B CA 1
ATOM 1731 C C . HIS B 1 112 ? 0.123 -18.281 -18.906 1 65.25 112 HIS B C 1
ATOM 1733 O O . HIS B 1 112 ? 1.036 -17.75 -18.266 1 65.25 112 HIS B O 1
#

Foldseek 3Di:
DDWQWKWKDLDQDPPDPDIGTQHHRQHGPAPQWDWDDDVVVRDIDIDGAFDDDDDPSPAQKIKMKIKDKDDDPVDCLESVNDHRDPDDPPVPPPSPPPIDIDMDMDPIGGGD/DDWQWKWKDLDQDPPDPDIGTQHHRQHGPAPQWDWDDDVVVRDIDIDGAFDDDDDPSPAQKIKMKIKDKDDDPVDCLESVNDHRDPDDPPVPPPSPPPIDIDMDMDPIGGGD

Sequence (224 aa):
MSIDSCWATPEAESNAAVRYDLIKNRCKDDSTVRLFSDLGHLKQGFSFEAFTFPGDYGQKSVYIHCSVYMCVASNPESRCQQGCIHGIVRRSSRTLSNVIAHTVSSGRISVHMSIDSCWATPEAESNAAVRYDLIKNRCKDDSTVRLFSDLGHLKQGFSFEAFTFPGDYGQKSVYIHCSVYMCVASNPESRCQQGCIHGIVRRSSRTLSNVIAHTVSSGRISVH

pLDDT: mean 82.88, std 14.32, range [40.88, 96.06]

Nearest PDB structures (fol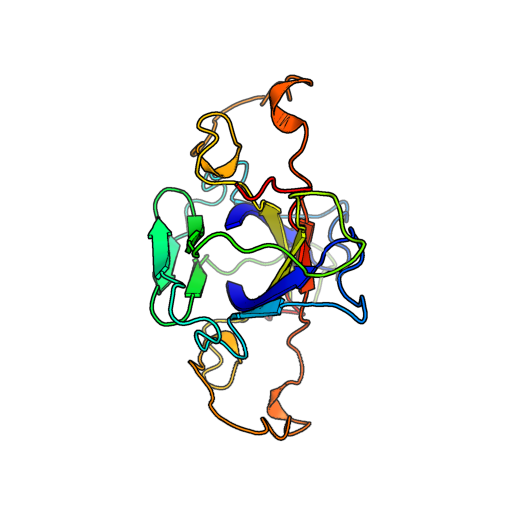dseek):
  4wrn-assembly1_A  TM=6.580E-01  e=5.634E-04  Escherichia coli O157:H7
  4wrn-assembly1_B  TM=6.284E-01  e=6.346E-04  Escherichia coli O157:H7
  4ajv-assembly1_A  TM=6.828E-01  e=6.841E-03  Mus musculus
  8dc0-assembly1_A  TM=5.427E-01  e=9.209E-03  Rattus norvegicus
  4wrn-assembly1_A  TM=6.575E-01  e=5.634E-04  Escherichia coli O157:H7